Protein AF-A0AA36C4W9-F1 (afdb_monomer)

Sequence (222 aa):
MVSILLRRGADVNKRCHGAFFCAEDQKSSRTDSLEHEYVELSTKTNYTGRMYFGEYPLHFAACMNQPECYRAVKFVGPFVLMIYTIIASDLSRFIVIYIIFLVGFSQSFDLIFTACERAAYTANVTVTQTTADDGDSFQNLIPNPQEALIRTFIMTIGEFMSLYRELAACDSLLMSTIGKVCFILFEMGVSILQFNLLIAMMTRTYEEIFQTSKEWKRQWAQ

Foldseek 3Di:
DVVVCVVVPNDQPDWDDDLVQDQPQFSVVWDDDPVDDDTDTPPDDPSDDDDHQDGTPLSNVVVVVDPVSLLVPPPRNVVVVLVVCLCPPQVVVLVVVVVVLLLVLLVVLLVLLVVLLVQLVVVVVVPPDDDDDDDDRQDSQRPDSVSSSVVSVVVQVPPCPVVLVSLVSRPDPVSSVVVVVSSVVSNVVSVVSVVVSVCSSVVSVVVVVVVVVVVVVVVVVD

Radius of gyration: 31.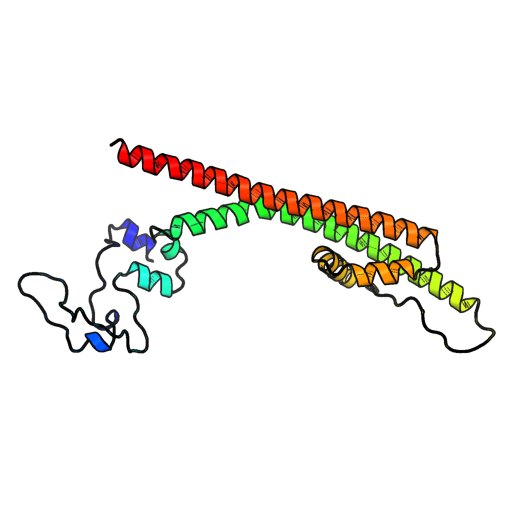28 Å; Cα contacts (8 Å, |Δi|>4): 179; chains: 1; bounding box: 67×47×89 Å

Secondary structure (DSSP, 8-state):
-HHHHHHTT--TTSPPPSGGGS-GGGGGG-B--SS-SSPB--S-----SS----SSHHHHHHHTT-HHHHHHSTTHHHHHHHHHHHIIIIIHHHHHHHHHHHHHHHHHHHHHHHHHHHHHHHHHHHT-SS----S-----S-SSHHHHHHHHHHHHHT--HHHHHHHHS-S-HHHHHHHHHHHHHHHHHHHHHHHHHHHHHHHHHHHHHHHHHHHHHHHH--

pLDDT: mean 75.18, std 12.87, range [38.72, 94.0]

InterPro domains:
  IPR005821 Ion transport domain [PF00520] (71-212)
  IPR024862 Transient receptor potential cation channel subfamily V [PTHR10582] (71-222)
  IPR036770 Ankyrin repeat-containing domain superfamily [G3DSA:1.25.40.20] (1-73)

Organism: NCBI:txid96644

Solvent-accessible surface area (backbone atoms only — not comparable to full-atom values): 12926 Å² total; per-residue (Å²): 113,68,69,59,42,50,75,70,69,53,67,68,85,48,63,57,83,58,75,80,43,39,39,59,74,40,57,84,50,59,41,85,51,96,89,46,93,64,75,43,58,60,89,79,75,84,75,52,68,95,64,66,47,46,62,27,56,53,53,36,43,40,73,68,72,38,77,71,37,46,56,68,37,88,75,53,13,62,55,53,50,52,52,50,53,46,52,62,63,54,47,48,59,52,50,53,55,48,48,52,51,48,55,57,50,14,56,52,50,27,52,51,47,49,51,41,49,52,51,53,51,56,54,52,64,76,57,80,70,82,80,80,92,78,93,74,76,76,70,78,85,40,86,43,69,70,51,17,40,53,51,50,51,44,30,77,75,66,65,40,65,68,60,55,51,55,44,66,55,34,84,51,66,68,60,30,49,53,46,54,50,52,49,52,54,49,54,54,52,51,50,53,51,54,51,53,51,52,49,54,55,54,53,50,53,47,52,54,52,55,54,53,58,50,50,57,58,55,66,72,73,108

Structure (mmCIF, N/CA/C/O backbone):
data_AF-A0AA36C4W9-F1
#
_entry.id   AF-A0AA36C4W9-F1
#
loop_
_atom_site.group_PDB
_atom_site.id
_atom_site.type_symbol
_atom_site.label_atom_id
_atom_site.label_alt_id
_atom_site.label_comp_id
_atom_site.label_asym_id
_atom_site.label_entity_id
_atom_site.label_seq_id
_atom_site.pdbx_PDB_ins_code
_atom_site.Cartn_x
_atom_site.Cartn_y
_atom_site.Cartn_z
_atom_site.occupancy
_atom_site.B_iso_or_equiv
_atom_site.auth_seq_id
_atom_site.auth_comp_id
_atom_site.auth_asym_id
_atom_site.auth_atom_id
_atom_site.pdbx_PDB_model_num
ATOM 1 N N . MET A 1 1 ? -25.633 -15.696 18.325 1.00 56.50 1 MET A N 1
ATOM 2 C CA . MET A 1 1 ? -26.350 -16.326 19.463 1.00 56.50 1 MET A CA 1
ATOM 3 C C . MET A 1 1 ? -26.215 -15.506 20.746 1.00 56.50 1 MET A C 1
ATOM 5 O O . MET A 1 1 ? -27.220 -15.271 21.404 1.00 56.50 1 MET A O 1
ATOM 9 N N . VAL A 1 2 ? -25.021 -14.994 21.067 1.00 60.28 2 VAL A N 1
ATOM 10 C CA . VAL A 1 2 ? -24.782 -14.170 22.270 1.00 60.28 2 VAL A CA 1
ATOM 11 C C . VAL A 1 2 ? -25.573 -12.850 22.279 1.00 60.28 2 VAL A C 1
ATOM 13 O O . VAL A 1 2 ? -26.146 -12.503 23.304 1.00 60.28 2 VAL A O 1
ATOM 16 N N . SER A 1 3 ? -25.732 -12.163 21.142 1.00 56.44 3 SER A N 1
ATOM 17 C CA . SER A 1 3 ? -26.543 -10.933 21.059 1.00 56.44 3 SER A CA 1
ATOM 18 C C . SER A 1 3 ? -28.039 -11.138 21.327 1.00 56.44 3 SER A C 1
ATOM 20 O O . SER A 1 3 ? -28.694 -10.234 21.839 1.00 56.44 3 SER A O 1
ATOM 22 N N . ILE A 1 4 ? -28.584 -12.329 21.054 1.00 66.12 4 ILE A N 1
ATOM 23 C CA . ILE A 1 4 ? -29.974 -12.681 21.393 1.00 66.12 4 ILE A CA 1
ATOM 24 C C . ILE A 1 4 ? -30.127 -12.844 22.909 1.00 66.12 4 ILE A C 1
ATOM 26 O O . ILE A 1 4 ? -31.108 -12.371 23.475 1.00 66.12 4 ILE A O 1
ATOM 30 N N . LEU A 1 5 ? -29.147 -13.469 23.569 1.00 66.00 5 LEU A N 1
ATOM 31 C CA . LEU A 1 5 ? -29.133 -13.645 25.024 1.00 66.00 5 LEU A CA 1
ATOM 32 C C . LEU A 1 5 ? -28.972 -12.302 25.746 1.00 66.00 5 LEU A C 1
ATOM 34 O O . LEU A 1 5 ? -29.733 -12.012 26.664 1.00 66.00 5 LEU A O 1
ATOM 38 N N . LEU A 1 6 ? -28.069 -11.440 25.265 1.00 65.12 6 LEU A N 1
ATOM 39 C CA . LEU A 1 6 ? -27.898 -10.079 25.784 1.00 65.12 6 LEU A CA 1
ATOM 40 C C . LEU A 1 6 ? -29.179 -9.241 25.631 1.00 65.12 6 LEU A C 1
ATOM 42 O O . LEU A 1 6 ? -29.601 -8.580 26.575 1.00 65.12 6 LEU A O 1
ATOM 46 N N . ARG A 1 7 ? -29.862 -9.323 24.479 1.00 67.94 7 ARG A N 1
ATOM 47 C CA . ARG A 1 7 ? -31.156 -8.644 24.254 1.00 67.94 7 ARG A CA 1
ATOM 48 C C . ARG A 1 7 ? -32.294 -9.176 25.126 1.00 67.94 7 ARG A C 1
ATOM 50 O O . ARG A 1 7 ? -33.278 -8.471 25.314 1.00 67.94 7 ARG A O 1
ATOM 57 N N . ARG A 1 8 ? -32.177 -10.401 25.646 1.00 76.94 8 ARG A N 1
ATOM 58 C CA . ARG A 1 8 ? -33.138 -11.002 26.583 1.00 76.94 8 ARG A CA 1
ATOM 59 C C . ARG A 1 8 ? -32.748 -10.830 28.054 1.00 76.94 8 ARG A C 1
ATOM 61 O O . ARG A 1 8 ? -33.342 -11.481 28.905 1.00 76.94 8 ARG A O 1
ATOM 68 N N . GLY A 1 9 ? -31.794 -9.946 28.35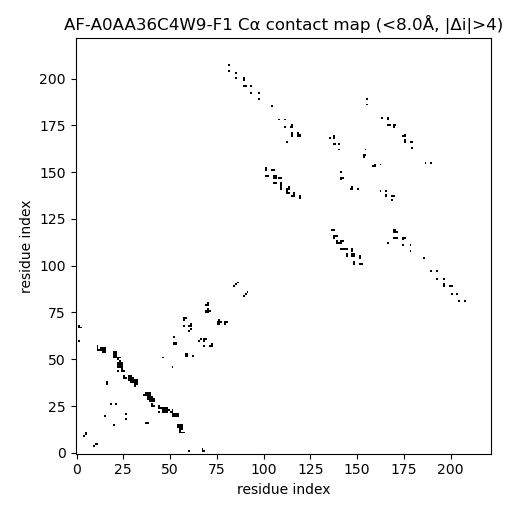2 1.00 72.31 9 GLY A N 1
ATOM 69 C CA . GLY A 1 9 ? -31.431 -9.586 29.723 1.00 72.31 9 GLY A CA 1
ATOM 70 C C . GLY A 1 9 ? -30.480 -10.569 30.405 1.00 72.31 9 GLY A C 1
ATOM 71 O O . GLY A 1 9 ? -30.431 -10.603 31.630 1.00 72.31 9 GLY A O 1
ATOM 72 N N . ALA A 1 10 ? -29.735 -11.380 29.646 1.00 71.69 10 ALA A N 1
ATOM 73 C CA . ALA A 1 10 ? -28.698 -12.224 30.231 1.00 71.69 10 ALA A CA 1
ATOM 74 C C . ALA A 1 10 ? -27.581 -11.361 30.845 1.00 71.69 10 ALA A C 1
ATOM 76 O O . ALA A 1 10 ? -26.989 -10.525 30.158 1.00 71.69 10 ALA A O 1
ATOM 77 N N . ASP A 1 11 ? -27.293 -11.583 32.128 1.00 68.94 11 ASP A N 1
ATOM 78 C CA . ASP A 1 11 ? -26.258 -10.856 32.862 1.00 68.94 11 ASP A CA 1
ATOM 79 C C . ASP A 1 11 ? -24.854 -11.290 32.415 1.00 68.94 11 ASP A C 1
ATOM 81 O O . ASP A 1 11 ? -24.463 -12.453 32.522 1.00 68.94 11 ASP A O 1
ATOM 85 N N . VAL A 1 12 ? -24.096 -10.323 31.903 1.00 68.75 12 VAL A N 1
ATOM 86 C CA . VAL A 1 12 ? -22.752 -10.495 31.335 1.00 68.75 12 VAL A CA 1
ATOM 87 C C . VAL A 1 12 ? -21.689 -10.662 32.419 1.00 68.75 12 VAL A C 1
ATOM 89 O O . VAL A 1 12 ? -20.649 -11.274 32.176 1.00 68.75 12 VAL A O 1
ATOM 92 N N . ASN A 1 13 ? -21.954 -10.122 33.611 1.00 70.38 13 ASN A N 1
ATOM 93 C CA . ASN A 1 13 ? -21.053 -10.189 34.758 1.00 70.38 13 ASN A CA 1
ATOM 94 C C . ASN A 1 13 ? -21.339 -11.412 35.632 1.00 70.38 13 ASN A C 1
ATOM 96 O O . ASN A 1 13 ? -20.651 -11.629 36.630 1.00 70.38 13 ASN A O 1
ATOM 100 N N . LYS A 1 14 ? -22.333 -12.232 35.276 1.00 75.06 14 LYS A N 1
ATOM 101 C CA . LYS A 1 14 ? -22.569 -13.484 35.982 1.00 75.06 14 LYS A CA 1
ATOM 102 C C . LYS A 1 14 ? -21.427 -14.448 35.675 1.00 75.06 14 LYS A C 1
ATOM 104 O O . LYS A 1 14 ? -21.087 -14.670 34.513 1.00 75.06 14 LYS A O 1
ATOM 109 N N . ARG A 1 15 ? -20.810 -14.997 36.721 1.00 73.00 15 ARG A N 1
ATOM 110 C CA . ARG A 1 15 ? -19.709 -15.952 36.573 1.00 73.00 15 ARG A CA 1
ATOM 111 C C . ARG A 1 15 ? -20.190 -17.239 35.912 1.00 73.00 15 ARG A C 1
ATOM 113 O O . ARG A 1 15 ? -21.327 -17.668 36.094 1.00 73.00 15 ARG A O 1
ATOM 120 N N . CYS A 1 16 ? -19.307 -17.867 35.145 1.00 70.12 16 CYS A N 1
ATOM 121 C CA . CYS A 1 16 ? -19.550 -19.210 34.641 1.00 70.12 16 CYS A CA 1
ATOM 122 C C . CYS A 1 16 ? -19.633 -20.197 35.811 1.00 70.12 16 CYS A C 1
ATOM 124 O O . CYS A 1 16 ? -18.729 -20.261 36.643 1.00 70.12 16 CYS A O 1
ATOM 126 N N . HIS A 1 17 ? -20.678 -21.021 35.832 1.00 67.31 17 HIS A N 1
ATOM 127 C CA . HIS A 1 17 ? -20.817 -22.114 36.790 1.00 67.31 17 HIS A CA 1
ATOM 128 C C . HIS A 1 17 ? -20.491 -23.444 36.096 1.00 67.31 17 HIS A C 1
ATOM 130 O O . HIS A 1 17 ? -20.964 -23.713 34.994 1.00 67.31 17 HIS A O 1
ATOM 136 N N . GLY A 1 18 ? -19.667 -24.282 36.730 1.00 71.75 18 GLY A N 1
ATOM 137 C CA . GLY A 1 18 ? -19.354 -25.633 36.244 1.00 71.75 18 GLY A CA 1
ATOM 138 C C . GLY A 1 18 ? -17.867 -25.979 36.283 1.00 71.75 18 GLY A C 1
ATOM 139 O O . GLY A 1 18 ? -17.009 -25.101 36.284 1.00 71.75 18 GLY A O 1
ATOM 140 N N . ALA A 1 19 ? -17.550 -27.275 36.362 1.00 73.25 19 ALA A N 1
ATOM 141 C CA . ALA A 1 19 ? -16.164 -27.760 36.420 1.00 73.25 19 ALA A CA 1
ATOM 142 C C . ALA A 1 19 ? -15.389 -27.500 35.122 1.00 73.25 19 ALA A C 1
ATOM 144 O O . ALA A 1 19 ? -14.167 -27.445 35.143 1.00 73.25 19 ALA A O 1
ATOM 145 N N . PHE A 1 20 ? -16.094 -27.295 34.009 1.00 73.62 20 PHE A N 1
ATOM 146 C CA . PHE A 1 20 ? -15.509 -27.004 32.703 1.00 73.62 20 PHE A CA 1
ATOM 147 C C . PHE A 1 20 ? -14.798 -25.639 32.631 1.00 73.62 20 PHE A C 1
ATOM 149 O O . PHE A 1 20 ? -13.819 -25.505 31.907 1.00 73.62 20 PHE A O 1
ATOM 156 N N . PHE A 1 21 ? -15.264 -24.640 33.389 1.00 71.19 21 PHE A N 1
ATOM 157 C CA . PHE A 1 21 ? -14.731 -23.268 33.355 1.00 71.19 21 PHE A CA 1
ATOM 158 C C . PHE A 1 21 ? -13.674 -22.982 34.435 1.00 71.19 21 PHE A C 1
ATOM 160 O O . PHE A 1 21 ? -13.089 -21.904 34.449 1.00 71.19 21 PHE A O 1
ATOM 167 N N . CYS A 1 22 ? -13.427 -23.929 35.346 1.00 73.50 22 CYS A N 1
ATOM 168 C CA . CYS A 1 22 ? -12.397 -23.814 36.382 1.00 73.50 22 CYS A CA 1
ATOM 169 C C . CYS A 1 22 ? -11.050 -24.342 35.870 1.00 73.50 22 CYS A C 1
ATOM 171 O O . CYS A 1 22 ? -11.019 -25.284 35.074 1.00 73.50 22 CYS A O 1
ATOM 173 N N . ALA A 1 23 ? -9.948 -23.782 36.371 1.00 76.69 23 ALA A N 1
ATOM 174 C CA . ALA A 1 23 ? -8.619 -24.344 36.149 1.00 76.69 23 ALA A CA 1
ATOM 175 C C . ALA A 1 23 ? -8.531 -25.769 36.741 1.00 76.69 23 ALA A C 1
ATOM 177 O O . ALA A 1 23 ? -9.197 -26.068 37.735 1.00 76.69 23 ALA A O 1
ATOM 178 N N . GLU A 1 24 ? -7.768 -26.669 36.106 1.00 80.25 24 GLU A N 1
ATOM 179 C CA . GLU A 1 24 ? -7.707 -28.096 36.490 1.00 80.25 24 GLU A CA 1
ATOM 180 C C . GLU A 1 24 ? -7.233 -28.300 37.932 1.00 80.25 24 GLU A C 1
ATOM 182 O O . GLU A 1 24 ? -7.786 -29.128 38.654 1.00 80.25 24 GLU A O 1
ATOM 187 N N . ASP A 1 25 ? -6.269 -27.497 38.376 1.00 81.19 25 ASP A N 1
ATOM 188 C CA . ASP A 1 25 ? -5.727 -27.506 39.735 1.00 81.19 25 ASP A CA 1
ATOM 189 C C . ASP A 1 25 ? -6.758 -27.125 40.809 1.00 81.19 25 ASP A C 1
ATOM 191 O O . ASP A 1 25 ? -6.642 -27.557 41.954 1.00 81.19 25 ASP A O 1
ATOM 195 N N . GLN A 1 26 ? -7.796 -26.364 40.450 1.00 79.25 26 GLN A N 1
ATOM 196 C CA . GLN A 1 26 ? -8.836 -25.926 41.383 1.00 79.25 26 GLN A CA 1
ATOM 197 C C . GLN A 1 26 ? -10.069 -26.841 41.405 1.00 79.25 26 GLN A C 1
ATOM 199 O O . GLN A 1 26 ? -10.894 -26.720 42.315 1.00 79.25 26 GLN A O 1
ATOM 204 N N . LYS A 1 27 ? -10.223 -27.776 40.453 1.00 82.62 27 LYS A N 1
ATOM 205 C CA . LYS A 1 27 ? -11.437 -28.615 40.349 1.00 82.62 27 LYS A CA 1
ATOM 206 C C . LYS A 1 27 ? -11.660 -29.515 41.560 1.00 82.62 27 LYS A C 1
ATOM 208 O O . LYS A 1 27 ? -12.806 -29.721 41.947 1.00 82.62 27 LYS A O 1
ATOM 213 N N . SER A 1 28 ? -10.587 -30.030 42.155 1.00 79.88 28 SER A N 1
ATOM 214 C CA . SER A 1 28 ? -10.641 -30.869 43.359 1.00 79.88 28 SER A CA 1
ATOM 215 C C . SER A 1 28 ? -10.947 -30.074 44.632 1.00 79.88 28 SER A C 1
ATOM 217 O O . SER A 1 28 ? -11.466 -30.639 45.586 1.00 79.88 28 SER A O 1
ATOM 219 N N . SER A 1 29 ? -10.660 -28.768 44.639 1.00 82.06 29 SER A N 1
ATOM 220 C CA . SER A 1 29 ? -10.860 -27.866 45.784 1.00 82.06 29 SER A CA 1
ATOM 221 C C . SER A 1 29 ? -12.257 -27.242 45.863 1.00 82.06 29 SER A C 1
ATOM 223 O O . SER A 1 29 ? -12.472 -26.333 46.655 1.00 82.06 29 SER A O 1
ATOM 225 N N . ARG A 1 30 ? -13.190 -27.684 45.013 1.00 81.12 30 ARG A N 1
ATOM 226 C CA . ARG A 1 30 ? -14.538 -27.114 44.919 1.00 81.12 30 ARG A CA 1
ATOM 227 C C . ARG A 1 30 ? -15.363 -27.465 46.150 1.00 81.12 30 ARG A C 1
ATOM 229 O O . ARG A 1 30 ? -15.655 -28.642 46.365 1.00 81.12 30 ARG A O 1
ATOM 236 N N . THR A 1 31 ? -15.813 -26.448 46.873 1.00 81.06 31 THR A N 1
ATOM 237 C CA . THR A 1 31 ? -16.774 -26.592 47.971 1.00 81.06 31 THR A CA 1
ATOM 238 C C . THR A 1 31 ? -18.032 -25.778 47.699 1.00 81.06 31 THR A C 1
ATOM 240 O O . THR A 1 31 ? -18.000 -24.741 47.031 1.00 81.06 31 THR A O 1
ATOM 243 N N . ASP A 1 32 ? -19.162 -26.317 48.148 1.00 80.06 32 ASP A N 1
ATOM 244 C CA . ASP A 1 32 ? -20.453 -25.638 48.094 1.00 80.06 32 ASP A CA 1
ATOM 245 C C . ASP A 1 32 ? -20.701 -24.945 49.435 1.00 80.06 32 ASP A C 1
ATOM 247 O O . ASP A 1 32 ? -20.311 -25.470 50.482 1.00 80.06 32 ASP A O 1
ATOM 251 N N . SER A 1 33 ? -21.332 -23.776 49.401 1.00 79.06 33 SER A N 1
ATOM 252 C CA . SER A 1 33 ? -21.623 -22.982 50.592 1.00 79.06 33 SER A CA 1
ATOM 253 C C . SER A 1 33 ? -23.125 -22.784 50.719 1.00 79.06 33 SER A C 1
ATOM 255 O O . SER A 1 33 ? -23.825 -22.535 49.745 1.00 79.06 33 SER A O 1
ATOM 257 N N . LEU A 1 34 ? -23.636 -22.874 51.945 1.00 79.75 34 LEU A N 1
ATOM 258 C CA . LEU A 1 34 ? -25.045 -22.594 52.235 1.00 79.75 34 LEU A CA 1
ATOM 259 C C . LEU A 1 34 ? -25.344 -21.085 52.251 1.00 79.75 34 LEU A C 1
ATOM 261 O O . LEU A 1 34 ? -26.509 -20.696 52.199 1.00 79.75 34 LEU A O 1
ATOM 265 N N . GLU A 1 35 ? -24.312 -20.239 52.334 1.00 80.94 35 GLU A N 1
ATOM 266 C CA . GLU A 1 35 ? -24.450 -18.782 52.449 1.00 80.94 35 GLU A CA 1
ATOM 267 C C . GLU A 1 35 ? -24.486 -18.075 51.087 1.00 80.94 35 GLU A C 1
ATOM 269 O O . GLU A 1 35 ? -24.969 -16.945 50.990 1.00 80.94 35 GLU A O 1
ATOM 274 N N . HIS A 1 36 ? -23.998 -18.720 50.022 1.00 78.88 36 HIS A N 1
ATOM 275 C CA . HIS A 1 36 ? -23.929 -18.116 48.695 1.00 78.88 36 HIS A CA 1
ATOM 276 C C . HIS A 1 36 ? -23.981 -19.140 47.553 1.00 78.88 36 HIS A C 1
ATOM 278 O O . HIS A 1 36 ? -23.561 -20.279 47.686 1.00 78.88 36 HIS A O 1
ATOM 284 N N . GLU A 1 37 ? -24.424 -18.697 46.373 1.00 71.25 37 GLU A N 1
ATOM 285 C CA . GLU A 1 37 ? -24.646 -19.566 45.202 1.00 71.25 37 GLU A CA 1
ATOM 286 C C . GLU A 1 37 ? -23.372 -19.837 44.368 1.00 71.25 37 GLU A C 1
ATOM 288 O O . GLU A 1 37 ? -23.345 -20.727 43.516 1.00 71.25 37 GLU A O 1
ATOM 293 N N . TYR A 1 38 ? -22.302 -19.052 44.543 1.00 72.00 38 TYR A N 1
ATOM 294 C CA . TYR A 1 38 ? -21.054 -19.289 43.811 1.00 72.00 38 TYR A CA 1
ATOM 295 C C . TYR A 1 38 ? -20.227 -20.407 44.457 1.00 72.00 38 TYR A C 1
ATOM 297 O O . TYR A 1 38 ? -20.267 -20.612 45.661 1.00 72.00 38 TYR A O 1
ATOM 305 N N . VAL A 1 39 ? -19.454 -21.129 43.646 1.00 74.50 39 VAL A N 1
ATOM 306 C CA . VAL A 1 39 ? -18.607 -22.228 44.133 1.00 74.50 39 VAL A CA 1
ATOM 307 C C . VAL A 1 39 ? -17.360 -21.649 44.794 1.00 74.50 39 VAL A C 1
ATOM 309 O O . VAL A 1 39 ? -16.683 -20.810 44.192 1.00 74.50 39 VAL A O 1
ATOM 312 N N . GLU A 1 40 ? -17.043 -22.107 46.002 1.00 78.50 40 GLU A N 1
ATOM 313 C CA . GLU A 1 40 ? -15.792 -21.763 46.672 1.00 78.50 40 GLU A CA 1
ATOM 314 C C . GLU A 1 40 ? -14.632 -22.537 46.037 1.00 78.50 40 GLU A C 1
ATOM 316 O O . GLU A 1 40 ? -14.721 -23.735 45.750 1.00 78.50 40 GLU A O 1
ATOM 321 N N . LEU A 1 41 ? -13.537 -21.828 45.779 1.00 78.81 41 LEU A N 1
ATOM 322 C CA . LEU A 1 41 ? -12.336 -22.354 45.141 1.00 78.81 41 LEU A CA 1
ATOM 323 C C . LEU A 1 41 ? -11.116 -21.896 45.941 1.00 78.81 41 LEU A C 1
ATOM 325 O O . LEU A 1 41 ? -11.114 -20.804 46.516 1.00 78.81 41 LEU A O 1
ATOM 329 N N . SER A 1 42 ? -10.044 -22.691 45.923 1.00 78.75 42 SER A N 1
ATOM 330 C CA . SER A 1 42 ? -8.750 -22.266 46.469 1.00 78.75 42 SER A CA 1
ATOM 331 C C . SER A 1 42 ? -8.281 -20.965 45.808 1.00 78.75 42 SER A C 1
ATOM 333 O O . SER A 1 42 ? -8.136 -20.900 44.587 1.00 78.75 42 SER A O 1
ATOM 335 N N . THR A 1 43 ? -7.971 -19.941 46.607 1.00 76.19 43 THR A N 1
ATOM 336 C CA . THR A 1 43 ? -7.426 -18.655 46.126 1.00 76.19 43 THR A CA 1
ATOM 337 C C . THR A 1 43 ? -6.020 -18.780 45.542 1.00 76.19 43 THR A C 1
ATOM 339 O O . THR A 1 43 ? -5.598 -17.934 44.756 1.00 76.19 43 THR A O 1
ATOM 342 N N . LYS A 1 44 ? -5.285 -19.839 45.899 1.00 78.06 44 LYS A N 1
ATOM 343 C CA . LYS A 1 44 ? -3.983 -20.156 45.312 1.00 78.06 44 LYS A CA 1
ATOM 344 C C . LYS A 1 44 ? -4.191 -21.103 44.136 1.00 78.06 44 LYS A C 1
ATOM 346 O O . LYS A 1 44 ? -4.571 -22.254 44.346 1.00 78.06 44 LYS A O 1
ATOM 351 N N . THR A 1 45 ? -3.917 -20.612 42.932 1.00 76.06 45 THR A N 1
ATOM 352 C CA . THR A 1 45 ? -3.885 -21.404 41.697 1.00 76.06 45 THR A CA 1
ATOM 353 C C . THR A 1 45 ? -2.526 -21.265 41.020 1.00 76.06 45 THR A C 1
ATOM 355 O O . THR A 1 45 ? -1.904 -20.201 41.060 1.00 76.06 45 THR A O 1
ATOM 358 N N . ASN A 1 46 ? -2.049 -22.355 40.425 1.00 81.94 46 ASN A N 1
ATOM 359 C CA . ASN A 1 46 ? -0.848 -22.373 39.590 1.00 81.94 46 ASN A CA 1
ATOM 360 C C . ASN A 1 46 ? -1.189 -22.398 38.087 1.00 81.94 46 ASN A C 1
ATOM 362 O O . ASN A 1 46 ? -0.280 -22.521 37.268 1.00 81.94 46 ASN A O 1
ATOM 366 N N . TYR A 1 47 ? -2.480 -22.302 37.738 1.00 70.62 47 TYR A N 1
ATOM 367 C CA . TYR A 1 47 ? -3.015 -22.373 36.375 1.00 70.62 47 TYR A CA 1
ATOM 368 C C . TYR A 1 47 ? -2.544 -23.600 35.573 1.00 70.62 47 TYR A C 1
ATOM 370 O O . TYR A 1 47 ? -2.518 -23.574 34.341 1.00 70.62 47 TYR A O 1
ATOM 378 N N . THR A 1 48 ? -2.155 -24.690 36.242 1.00 62.81 48 THR A N 1
ATOM 379 C CA . THR A 1 48 ? -1.695 -25.900 35.552 1.00 62.81 48 THR A CA 1
ATOM 380 C C . THR A 1 48 ? -2.880 -26.642 34.938 1.00 62.81 48 THR A C 1
ATOM 382 O O . THR A 1 48 ? -3.885 -26.892 35.596 1.00 62.81 48 THR A O 1
ATOM 385 N N . GLY A 1 49 ? -2.790 -26.976 33.647 1.00 66.69 49 GLY A N 1
ATOM 386 C CA . GLY A 1 49 ? -3.873 -27.630 32.911 1.00 66.69 49 GLY A CA 1
ATOM 387 C C . GLY A 1 49 ? -3.860 -27.303 31.420 1.00 66.69 49 GLY A C 1
ATOM 388 O O . GLY A 1 49 ? -3.056 -26.501 30.952 1.00 66.69 49 GLY A O 1
ATOM 389 N N . ARG A 1 50 ? -4.743 -27.955 30.650 1.00 61.00 50 ARG A N 1
ATOM 390 C CA . ARG A 1 50 ? -4.783 -27.800 29.183 1.00 61.00 50 ARG A CA 1
ATOM 391 C C . ARG A 1 50 ? -5.572 -26.577 28.706 1.00 61.00 50 ARG A C 1
ATOM 393 O O . ARG A 1 50 ? -5.344 -26.160 27.578 1.00 61.00 50 ARG A O 1
ATOM 400 N N . MET A 1 51 ? -6.475 -26.009 29.516 1.00 58.91 51 MET A N 1
ATOM 401 C CA . MET A 1 51 ? -7.224 -24.794 29.158 1.00 58.91 51 MET A CA 1
ATOM 402 C C . MET A 1 51 ? -8.011 -24.222 30.345 1.00 58.91 51 MET A C 1
ATOM 404 O O . MET A 1 51 ? -8.723 -24.955 31.027 1.00 58.91 51 MET A O 1
ATOM 408 N N . TYR A 1 52 ? -7.927 -22.905 30.541 1.00 66.94 52 TYR A N 1
ATOM 409 C CA . TYR A 1 52 ? -8.823 -22.116 31.388 1.00 66.94 52 TYR A CA 1
ATOM 410 C C . TYR A 1 52 ? -9.562 -21.125 30.486 1.00 66.94 52 TYR A C 1
ATOM 412 O O . TYR A 1 52 ? -8.945 -20.302 29.814 1.00 66.94 52 TYR A O 1
ATOM 420 N N . PHE A 1 53 ? -10.886 -21.240 30.439 1.00 62.41 53 PHE A N 1
ATOM 421 C CA . PHE A 1 53 ? -11.740 -20.526 29.486 1.00 62.41 53 PHE A CA 1
ATOM 422 C C . PHE A 1 53 ? -12.299 -19.194 30.016 1.00 62.41 53 PHE A C 1
ATOM 424 O O . PHE A 1 53 ? -13.175 -18.590 29.393 1.00 62.41 53 PHE A O 1
ATOM 431 N N . GLY A 1 54 ? -11.768 -18.720 31.146 1.00 66.12 54 GLY A N 1
ATOM 432 C CA . GLY A 1 54 ? -12.200 -17.494 31.804 1.00 66.12 54 GLY A CA 1
ATOM 433 C C . GLY A 1 54 ? -13.393 -17.702 32.736 1.00 66.12 54 GLY A C 1
ATOM 434 O O . GLY A 1 54 ? -14.230 -18.583 32.548 1.00 66.12 54 GLY A O 1
ATOM 435 N N . GLU A 1 55 ? -13.484 -16.848 33.752 1.00 69.19 55 GLU A N 1
ATOM 436 C CA . GLU A 1 55 ? -14.528 -16.912 34.780 1.00 69.19 55 GLU A CA 1
ATOM 437 C C . GLU A 1 55 ? -15.866 -16.270 34.372 1.00 69.19 55 GLU A C 1
ATOM 439 O O . GLU A 1 55 ? -16.842 -16.383 35.112 1.00 69.19 55 GLU A O 1
ATOM 444 N N . TYR A 1 56 ? -15.960 -15.683 33.170 1.00 73.44 56 TYR A N 1
ATOM 445 C CA . TYR A 1 56 ? -17.209 -15.118 32.639 1.00 73.44 56 TYR A CA 1
ATOM 446 C C . TYR A 1 56 ? -17.593 -15.705 31.272 1.00 73.44 56 TYR A C 1
ATOM 448 O O . TYR A 1 56 ? -16.715 -15.878 30.417 1.00 73.44 56 TYR A O 1
ATOM 456 N N . PRO A 1 57 ? -18.901 -15.890 30.995 1.00 69.12 57 PRO A N 1
ATOM 457 C CA . PRO A 1 57 ? -19.396 -16.445 29.732 1.00 69.12 57 PRO A CA 1
ATOM 458 C C . PRO A 1 57 ? -18.952 -15.641 28.510 1.00 69.12 57 PRO A C 1
ATOM 460 O O . PRO A 1 57 ? -18.753 -16.194 27.429 1.00 69.12 57 PRO A O 1
ATOM 463 N N . LEU A 1 58 ? -18.771 -14.329 28.686 1.00 68.25 58 LEU A N 1
ATOM 464 C CA . LEU A 1 58 ? -18.323 -13.435 27.629 1.00 68.25 58 LEU A CA 1
ATOM 465 C C . LEU A 1 58 ? -16.871 -13.698 27.202 1.00 68.25 58 LEU A C 1
ATOM 467 O O . LEU A 1 58 ? -16.584 -13.680 26.007 1.00 68.25 58 LEU A O 1
ATOM 471 N N . HIS A 1 59 ? -15.973 -13.971 28.155 1.00 70.81 59 HIS A N 1
ATOM 472 C CA . HIS A 1 59 ? -14.572 -14.286 27.859 1.00 70.81 59 HIS A CA 1
ATOM 473 C C . HIS A 1 59 ? -14.473 -15.603 27.086 1.00 70.81 59 HIS A C 1
ATOM 475 O O . HIS A 1 59 ? -13.821 -15.658 26.046 1.00 70.81 59 HIS A O 1
ATOM 481 N N . PHE A 1 60 ? -15.222 -16.622 27.517 1.00 70.94 60 PHE A N 1
ATOM 482 C CA . PHE A 1 60 ? -15.309 -17.891 26.799 1.00 70.94 60 PHE A CA 1
ATOM 483 C C . PHE A 1 60 ? -15.855 -17.726 25.374 1.00 70.94 60 PHE A C 1
ATOM 485 O O . PHE A 1 60 ? -15.296 -18.263 24.418 1.00 70.94 60 PHE A O 1
ATOM 492 N N . ALA A 1 61 ? -16.926 -16.946 25.204 1.00 70.19 61 ALA A N 1
ATOM 493 C CA . ALA A 1 61 ? -17.509 -16.700 23.890 1.00 70.19 61 ALA A CA 1
ATOM 494 C C . ALA A 1 61 ? -16.565 -15.915 22.956 1.00 70.19 61 ALA A C 1
ATOM 496 O O . ALA A 1 61 ? -16.581 -16.139 21.744 1.00 70.19 61 ALA A O 1
ATOM 497 N N . ALA A 1 62 ? -15.706 -15.049 23.507 1.00 66.81 62 ALA A N 1
ATOM 498 C CA . ALA A 1 62 ? -14.654 -14.365 22.756 1.00 66.81 62 ALA A CA 1
ATOM 499 C C . ALA A 1 62 ? -13.535 -15.323 22.294 1.00 66.81 62 ALA A C 1
ATOM 501 O O . ALA A 1 62 ? -13.002 -15.146 21.199 1.00 66.81 62 ALA A O 1
ATOM 502 N N . CYS A 1 63 ? -13.217 -16.373 23.062 1.00 66.69 63 CYS A N 1
ATOM 503 C CA . CYS A 1 63 ? -12.267 -17.416 22.646 1.00 66.69 63 CYS A CA 1
ATOM 504 C C . CYS A 1 63 ? -12.787 -18.276 21.480 1.00 66.69 63 CYS A C 1
ATOM 506 O O . CYS A 1 63 ? -11.995 -18.806 20.707 1.00 66.69 63 CYS A O 1
ATO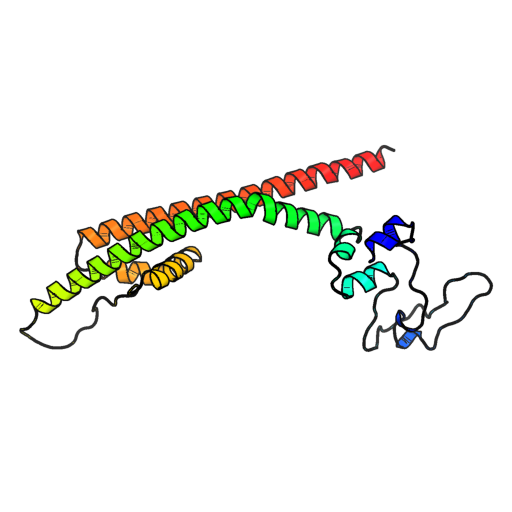M 508 N N . MET A 1 64 ? -14.109 -18.380 21.311 1.00 69.75 64 MET A N 1
ATOM 509 C CA . MET A 1 64 ? -14.759 -19.164 20.249 1.00 69.75 64 MET A CA 1
ATOM 510 C C . MET A 1 64 ? -14.908 -18.400 18.915 1.00 69.75 64 MET A C 1
ATOM 512 O O . MET A 1 64 ? -15.706 -18.793 18.065 1.00 69.75 64 MET A O 1
ATOM 516 N N . ASN A 1 65 ? -14.156 -17.307 18.726 1.00 63.03 65 ASN A N 1
ATOM 517 C CA . ASN A 1 65 ? -14.134 -16.479 17.511 1.00 63.03 65 ASN A CA 1
ATOM 518 C C . ASN A 1 65 ? -15.527 -15.968 17.074 1.00 63.03 65 ASN A C 1
ATOM 520 O O . ASN A 1 65 ? -15.857 -15.924 15.889 1.00 63.03 65 ASN A O 1
ATOM 524 N N . GLN A 1 66 ? -16.382 -15.600 18.038 1.00 65.75 66 GLN A N 1
ATOM 525 C CA . GLN A 1 66 ? -17.661 -14.932 17.767 1.00 65.75 66 GLN A CA 1
ATOM 526 C C . GLN A 1 66 ? -17.421 -13.410 17.675 1.00 65.75 66 GLN A C 1
ATOM 528 O O . GLN A 1 66 ? -17.213 -12.772 18.711 1.00 65.75 66 GLN A O 1
ATOM 533 N N . PRO A 1 67 ? -17.497 -12.781 16.485 1.00 61.88 67 PRO A N 1
ATOM 534 C CA . PRO A 1 67 ? -17.154 -11.365 16.305 1.00 61.88 67 PRO A CA 1
ATOM 535 C C . PRO A 1 67 ? -18.034 -10.404 17.124 1.00 61.88 67 PRO A C 1
ATOM 537 O O . PRO A 1 67 ? -17.611 -9.315 17.511 1.00 61.88 67 PRO A O 1
ATOM 540 N N . GLU A 1 68 ? -19.256 -10.830 17.441 1.00 61.91 68 GLU A N 1
ATOM 541 C CA . GLU A 1 68 ? -20.218 -10.092 18.266 1.00 61.91 68 GLU A CA 1
ATOM 542 C C . GLU A 1 68 ? -19.769 -9.970 19.734 1.00 61.91 68 GLU A C 1
ATOM 544 O O . GLU A 1 68 ? -20.143 -9.021 20.420 1.00 61.91 68 GLU A O 1
ATOM 549 N N . CYS A 1 69 ? -18.952 -10.907 20.225 1.00 60.41 69 CYS A N 1
ATOM 550 C CA . CYS A 1 69 ? -18.506 -10.943 21.617 1.00 60.41 69 CYS A CA 1
ATOM 551 C C . CYS A 1 69 ? -17.362 -9.965 21.888 1.00 60.41 69 CYS A C 1
ATOM 553 O O . CYS A 1 69 ? -17.342 -9.365 22.960 1.00 60.41 69 CYS A O 1
ATOM 555 N N . TYR A 1 70 ? -16.479 -9.712 20.912 1.00 59.66 70 TYR A N 1
ATOM 556 C CA . TYR A 1 70 ? -15.441 -8.679 21.042 1.00 59.66 70 TYR A CA 1
ATOM 557 C C . TYR A 1 70 ? -16.047 -7.294 21.273 1.00 59.66 70 TYR A C 1
ATOM 559 O O . TYR A 1 70 ? -15.526 -6.522 22.070 1.00 59.66 70 TYR A O 1
ATOM 567 N N . ARG A 1 71 ? -17.195 -7.009 20.642 1.00 59.53 71 ARG A N 1
ATOM 568 C CA . ARG A 1 71 ? -17.940 -5.751 20.818 1.00 59.53 71 ARG A CA 1
ATOM 569 C C . ARG A 1 71 ? -18.537 -5.592 22.218 1.00 59.53 71 ARG A C 1
ATOM 571 O O . ARG A 1 71 ? -18.708 -4.467 22.669 1.00 59.53 71 ARG A O 1
ATOM 578 N N . ALA A 1 72 ? -18.851 -6.695 22.896 1.00 58.31 72 ALA A N 1
ATOM 579 C CA . ALA A 1 72 ? -19.444 -6.691 24.232 1.00 58.31 72 ALA A CA 1
ATOM 580 C C . ALA A 1 72 ? -18.400 -6.612 25.365 1.00 58.31 72 ALA A C 1
ATOM 582 O O . ALA A 1 72 ? -18.758 -6.305 26.502 1.00 58.31 72 ALA A O 1
ATOM 583 N N . VAL A 1 73 ? -17.111 -6.843 25.081 1.00 62.09 73 VAL A N 1
ATOM 584 C CA . VAL A 1 73 ? -16.031 -6.652 26.061 1.00 62.09 73 VAL A CA 1
ATOM 585 C C . VAL A 1 73 ? -15.795 -5.155 26.248 1.00 62.09 73 VAL A C 1
ATOM 587 O O . VAL A 1 73 ? -15.345 -4.470 25.333 1.00 62.09 73 VAL A O 1
ATOM 590 N N . LYS A 1 74 ? -16.070 -4.656 27.458 1.00 53.62 74 LYS A N 1
ATOM 591 C CA . LYS A 1 74 ? -16.124 -3.223 27.809 1.00 53.62 74 LYS A CA 1
ATOM 592 C C . LYS A 1 74 ? -14.866 -2.418 27.438 1.00 53.62 74 LYS A C 1
ATOM 594 O O . LYS A 1 74 ? -14.964 -1.219 27.218 1.00 53.62 74 LYS A O 1
ATOM 599 N N . PHE A 1 75 ? -13.707 -3.075 27.357 1.00 57.12 75 PHE A N 1
ATOM 600 C CA . PHE A 1 75 ? -12.421 -2.455 27.020 1.00 57.12 75 PHE A CA 1
ATOM 601 C C . PHE A 1 75 ? -12.008 -2.641 25.546 1.00 57.12 75 PHE A C 1
ATOM 603 O O . PHE A 1 75 ? -11.471 -1.726 24.933 1.00 57.12 75 PHE A O 1
ATOM 610 N N . VAL A 1 76 ? -12.285 -3.807 24.952 1.00 64.88 76 VAL A N 1
ATOM 611 C CA . VAL A 1 76 ? -11.822 -4.167 23.595 1.00 64.88 76 VAL A CA 1
ATOM 612 C C . VAL A 1 76 ? -12.835 -3.765 22.517 1.00 64.88 76 VAL A C 1
ATOM 614 O O . VAL A 1 76 ? -12.448 -3.423 21.403 1.00 64.88 76 VAL A O 1
ATOM 617 N N . GLY A 1 77 ? -14.129 -3.750 22.844 1.00 66.25 77 GLY A N 1
ATOM 618 C CA . GLY A 1 77 ? -15.209 -3.457 21.903 1.00 66.25 77 GLY A CA 1
ATOM 619 C C . GLY A 1 77 ? -15.107 -2.077 21.252 1.00 66.25 77 GLY A C 1
ATOM 620 O O . GLY A 1 77 ? -15.085 -2.012 20.021 1.00 66.25 77 GLY A O 1
ATOM 621 N N . PRO A 1 78 ? -14.983 -0.985 22.030 1.00 67.00 78 PRO A N 1
ATOM 622 C CA . PRO A 1 78 ? -14.812 0.358 21.480 1.00 67.00 78 PRO A CA 1
ATOM 623 C C . PRO A 1 78 ? -13.543 0.486 20.630 1.00 67.00 78 PRO A C 1
ATOM 625 O O . PRO A 1 78 ? -13.599 1.033 19.538 1.00 67.00 78 PRO A O 1
ATOM 628 N N . PHE A 1 79 ? -12.426 -0.097 21.073 1.00 64.81 79 PHE A N 1
ATOM 629 C CA . PHE A 1 79 ? -11.152 -0.074 20.349 1.00 64.81 79 PHE A CA 1
ATOM 630 C C . PHE A 1 79 ? -11.228 -0.788 18.987 1.00 64.81 79 PHE A C 1
ATOM 632 O O . PHE A 1 79 ? -10.794 -0.247 17.970 1.00 64.81 79 PHE A O 1
ATOM 639 N N . VAL A 1 80 ? -11.835 -1.979 18.939 1.00 70.12 80 VAL A N 1
ATOM 640 C CA . VAL A 1 80 ? -12.018 -2.741 17.692 1.00 70.12 80 VAL A CA 1
ATOM 641 C C . VAL A 1 80 ? -12.987 -2.033 16.743 1.00 70.12 80 VAL A C 1
ATOM 643 O O . VAL A 1 80 ? -12.752 -2.009 15.536 1.00 70.12 80 VAL A O 1
ATOM 646 N N . LEU A 1 81 ? -14.061 -1.435 17.265 1.00 68.50 81 LEU A N 1
ATOM 647 C CA . LEU A 1 81 ? -14.997 -0.645 16.460 1.00 68.50 81 LEU A CA 1
ATOM 648 C C . LEU A 1 81 ? -14.336 0.623 15.899 1.00 68.50 81 LEU A C 1
ATOM 650 O O . LEU A 1 81 ? -14.537 0.933 14.726 1.00 68.50 81 LEU A O 1
ATOM 654 N N . MET A 1 82 ? -13.493 1.296 16.684 1.00 72.69 82 MET A N 1
ATOM 655 C CA . MET A 1 82 ? -12.707 2.455 16.251 1.00 72.69 82 MET A CA 1
ATOM 656 C C . MET A 1 82 ? -11.821 2.082 15.052 1.00 72.69 82 MET A C 1
ATOM 658 O O . MET A 1 82 ? -11.974 2.639 13.966 1.00 72.69 82 MET A O 1
ATOM 662 N N . ILE A 1 83 ? -11.000 1.032 15.187 1.00 74.50 83 ILE A N 1
ATOM 663 C CA . ILE A 1 83 ? -10.133 0.529 14.105 1.00 74.50 83 ILE A CA 1
ATOM 664 C C . ILE A 1 83 ? -10.944 0.111 12.874 1.00 74.50 83 ILE A C 1
ATOM 666 O O . ILE A 1 83 ? -10.596 0.474 11.751 1.00 74.50 83 ILE A O 1
ATOM 670 N N . TYR A 1 84 ? -12.039 -0.631 13.063 1.00 77.69 84 TYR A N 1
ATOM 671 C CA . TYR A 1 84 ? -12.866 -1.091 11.948 1.00 77.69 84 TYR A CA 1
ATOM 672 C C . TYR A 1 84 ? -13.444 0.080 11.147 1.00 77.69 84 TYR A C 1
ATOM 674 O O . TYR A 1 84 ? -13.451 0.047 9.918 1.00 77.69 84 TYR A O 1
ATOM 682 N N . THR A 1 85 ? -13.910 1.133 11.819 1.00 72.31 85 THR A N 1
ATOM 683 C CA . THR A 1 85 ? -14.516 2.282 11.134 1.00 72.31 85 THR A CA 1
ATOM 684 C C . THR A 1 85 ? -13.486 3.154 10.413 1.00 72.31 85 THR A C 1
ATOM 686 O O . THR A 1 85 ? -13.814 3.725 9.373 1.00 72.31 85 THR A O 1
ATOM 689 N N . ILE A 1 86 ? -12.247 3.206 10.905 1.00 74.31 86 ILE A N 1
ATOM 690 C CA . ILE A 1 86 ? -11.104 3.853 10.245 1.00 74.31 86 ILE A CA 1
ATOM 691 C C . ILE A 1 86 ? -10.700 3.083 8.979 1.00 74.31 86 ILE A C 1
ATOM 693 O O . ILE A 1 86 ? -10.550 3.673 7.907 1.00 74.31 86 ILE A O 1
ATOM 697 N N . ILE A 1 87 ? -10.579 1.754 9.080 1.00 75.50 87 ILE A N 1
ATOM 698 C CA . ILE A 1 87 ? -10.237 0.877 7.950 1.00 75.50 87 ILE A CA 1
ATOM 699 C C . ILE A 1 87 ? -11.343 0.900 6.882 1.00 75.50 87 ILE A C 1
ATOM 701 O O . ILE A 1 87 ? -11.059 0.972 5.689 1.00 75.50 87 ILE A O 1
ATOM 705 N N . ALA A 1 88 ? -12.615 0.850 7.281 1.00 73.69 88 ALA A N 1
ATOM 706 C CA . ALA A 1 88 ? -13.720 0.748 6.330 1.00 73.69 88 ALA A CA 1
ATOM 707 C C . ALA A 1 88 ? -14.019 2.067 5.595 1.00 73.69 88 ALA A C 1
ATOM 709 O O . ALA A 1 88 ? -14.293 2.050 4.396 1.00 73.69 88 ALA A O 1
ATOM 710 N N . SER A 1 89 ? -13.986 3.204 6.293 1.00 75.00 89 SER A N 1
ATOM 711 C CA . SER A 1 89 ? -14.426 4.496 5.741 1.00 75.00 89 SER A CA 1
ATOM 712 C C . SER A 1 89 ? -13.303 5.265 5.052 1.00 75.00 89 SER A C 1
ATOM 714 O O . SER A 1 89 ? -13.506 5.808 3.967 1.00 75.00 89 SER A O 1
ATOM 716 N N . ASP A 1 90 ? -12.124 5.317 5.673 1.00 75.06 90 ASP A N 1
ATOM 717 C CA . ASP A 1 90 ? -11.090 6.264 5.255 1.00 75.06 90 ASP A CA 1
ATOM 718 C C . ASP A 1 90 ? -10.081 5.557 4.356 1.00 75.06 90 ASP A C 1
ATOM 720 O O . ASP A 1 90 ? -9.867 5.972 3.218 1.00 75.06 90 ASP A O 1
ATOM 724 N N . LEU A 1 91 ? -9.560 4.409 4.796 1.00 82.06 91 LEU A N 1
ATOM 725 C CA . LEU A 1 91 ? -8.595 3.623 4.027 1.00 82.06 91 LEU A CA 1
ATOM 726 C C . LEU A 1 91 ? -9.167 3.118 2.687 1.00 82.06 91 LEU A C 1
ATOM 728 O O . LEU A 1 91 ? -8.443 3.108 1.695 1.00 82.06 91 LEU A O 1
ATOM 732 N N . SER A 1 92 ? -10.454 2.763 2.605 1.00 83.06 92 SER A N 1
ATOM 733 C CA . SER A 1 92 ? -11.058 2.250 1.361 1.00 83.06 92 SER A CA 1
ATOM 734 C C . SER A 1 92 ? -11.019 3.263 0.208 1.00 83.06 92 SER A C 1
ATOM 736 O O . SER A 1 92 ? -10.661 2.906 -0.916 1.00 83.06 92 SER A O 1
ATOM 738 N N . ARG A 1 93 ? -11.304 4.544 0.476 1.00 84.12 93 ARG A N 1
ATOM 739 C CA . ARG A 1 93 ? -11.246 5.613 -0.535 1.00 84.12 93 ARG A CA 1
ATOM 740 C C . ARG A 1 93 ? -9.817 5.852 -1.024 1.00 84.12 93 ARG A C 1
ATOM 742 O O . ARG A 1 93 ? -9.604 6.037 -2.222 1.00 84.12 93 ARG A O 1
ATOM 749 N N . PHE A 1 94 ? -8.842 5.823 -0.118 1.00 84.19 94 PHE A N 1
ATOM 750 C CA . PHE A 1 94 ? -7.430 5.984 -0.470 1.00 84.19 94 PHE A CA 1
ATOM 751 C C . PHE A 1 94 ? -6.876 4.775 -1.226 1.00 84.19 94 PHE A C 1
ATOM 753 O O . PHE A 1 94 ? -6.119 4.968 -2.173 1.00 84.19 94 PHE A O 1
ATOM 760 N N . ILE A 1 95 ? -7.304 3.554 -0.884 1.00 86.31 95 ILE A N 1
ATOM 761 C CA . ILE A 1 95 ? -6.950 2.336 -1.628 1.00 86.31 95 ILE A CA 1
ATOM 762 C C . ILE A 1 95 ? -7.419 2.438 -3.082 1.00 86.31 95 ILE A C 1
ATOM 764 O O . ILE A 1 95 ? -6.657 2.108 -3.984 1.00 86.31 95 ILE A O 1
ATOM 768 N N . VAL A 1 96 ? -8.633 2.937 -3.339 1.00 90.12 96 VAL A N 1
ATOM 769 C CA . VAL A 1 96 ? -9.131 3.097 -4.717 1.00 90.12 96 VAL A CA 1
ATOM 770 C C . VAL A 1 96 ? -8.272 4.085 -5.513 1.00 90.12 96 VAL A C 1
ATOM 772 O O . VAL A 1 96 ? -7.878 3.782 -6.637 1.00 90.12 96 VAL A O 1
ATOM 775 N N . ILE A 1 97 ? -7.934 5.243 -4.935 1.00 90.88 97 ILE A N 1
ATOM 776 C CA . ILE A 1 97 ? -7.082 6.247 -5.599 1.00 90.88 97 ILE A CA 1
ATOM 777 C C . ILE A 1 97 ? -5.668 5.691 -5.833 1.00 90.88 97 ILE A C 1
ATOM 779 O O . ILE A 1 97 ? -5.101 5.876 -6.910 1.00 90.88 97 ILE A O 1
ATOM 783 N N . TYR A 1 98 ? -5.126 4.960 -4.859 1.00 91.25 98 TYR A N 1
ATOM 784 C CA . TYR A 1 98 ? -3.837 4.286 -4.977 1.00 91.25 98 TYR A CA 1
ATOM 785 C C . TYR A 1 98 ? -3.831 3.245 -6.102 1.00 91.25 98 TYR A C 1
ATOM 787 O O . TYR A 1 98 ? -2.909 3.247 -6.909 1.00 91.25 98 TYR A O 1
ATOM 795 N N . ILE A 1 99 ? -4.872 2.410 -6.224 1.00 91.94 99 ILE A N 1
ATOM 796 C CA . ILE A 1 99 ? -4.986 1.423 -7.311 1.00 91.94 99 ILE A CA 1
ATOM 797 C C . ILE A 1 99 ? -5.021 2.114 -8.683 1.00 91.94 99 ILE A C 1
ATOM 799 O O . ILE A 1 99 ? -4.375 1.637 -9.614 1.00 91.94 99 ILE A O 1
ATOM 803 N N . ILE A 1 100 ? -5.716 3.252 -8.819 1.00 93.19 100 ILE A N 1
ATOM 804 C CA . ILE A 1 100 ? -5.750 4.023 -10.076 1.00 93.19 100 ILE A CA 1
ATOM 805 C C . ILE A 1 100 ? -4.344 4.507 -10.456 1.00 93.19 100 ILE A C 1
ATOM 807 O O . ILE A 1 100 ? -3.933 4.351 -11.606 1.00 93.19 100 ILE A O 1
ATOM 811 N N . PHE A 1 101 ? -3.591 5.058 -9.500 1.00 91.81 101 PHE A N 1
ATOM 812 C CA . PHE A 1 101 ? -2.205 5.468 -9.736 1.00 91.81 101 PHE A CA 1
ATOM 813 C C . PHE A 1 101 ? -1.304 4.276 -10.048 1.00 91.81 101 PHE A C 1
ATOM 815 O O . PHE A 1 101 ? -0.555 4.318 -11.018 1.00 91.81 101 PHE A O 1
ATOM 822 N N . LEU A 1 102 ? -1.409 3.192 -9.285 1.00 93.19 102 LEU A N 1
ATOM 823 C CA . LEU A 1 102 ? -0.589 2.003 -9.474 1.00 93.19 102 LEU A CA 1
ATOM 824 C C . LEU A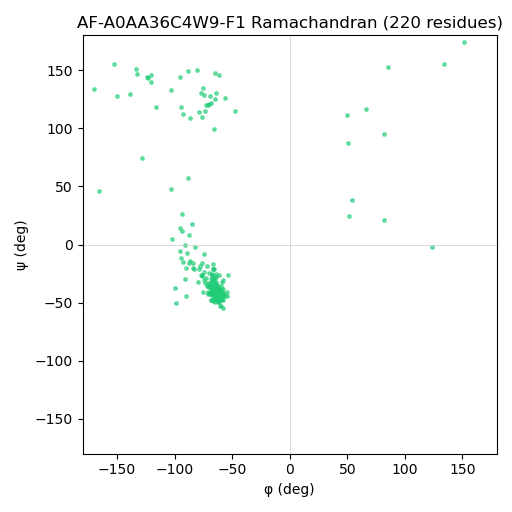 1 102 ? -0.786 1.404 -10.869 1.00 93.19 102 LEU A C 1
ATOM 826 O O . LEU A 1 102 ? 0.193 1.156 -11.569 1.00 93.19 102 LEU A O 1
ATOM 830 N N . VAL A 1 103 ? -2.033 1.240 -11.319 1.00 94.00 103 VAL A N 1
ATOM 831 C CA . VAL A 1 103 ? -2.318 0.738 -12.669 1.00 94.00 103 VAL A CA 1
ATOM 832 C C . VAL A 1 103 ? -1.842 1.736 -13.727 1.00 94.00 103 VAL A C 1
ATOM 834 O O . VAL A 1 103 ? -1.130 1.334 -14.642 1.00 94.00 103 VAL A O 1
ATOM 837 N N . GLY A 1 104 ? -2.146 3.030 -13.592 1.00 93.44 104 GLY A N 1
ATOM 838 C CA . GLY A 1 104 ? -1.742 4.046 -14.572 1.00 93.44 104 GLY A CA 1
ATOM 839 C C . GLY A 1 104 ? -0.225 4.134 -14.774 1.00 93.44 104 GLY A C 1
ATOM 840 O O . GLY A 1 104 ? 0.256 4.112 -15.907 1.00 93.44 104 GLY A O 1
ATOM 841 N N . PHE A 1 105 ? 0.542 4.164 -13.682 1.00 92.50 105 PHE A N 1
ATOM 842 C CA . PHE A 1 105 ? 2.002 4.206 -13.753 1.00 92.50 105 PHE A CA 1
ATOM 843 C C . PHE A 1 105 ? 2.615 2.861 -14.144 1.00 92.50 105 PHE A C 1
ATOM 845 O O . PHE A 1 105 ? 3.611 2.866 -14.862 1.00 92.50 105 PHE A O 1
ATOM 852 N N . SER A 1 106 ? 1.998 1.723 -13.793 1.00 93.38 106 SER A N 1
ATOM 853 C CA . SER A 1 106 ? 2.468 0.412 -14.268 1.00 93.38 106 SER A CA 1
ATOM 854 C C . SER A 1 106 ? 2.476 0.315 -15.796 1.00 93.38 106 SER A C 1
ATOM 856 O O . SER A 1 106 ? 3.450 -0.166 -16.364 1.00 93.38 106 SER A O 1
ATOM 858 N N . GLN A 1 107 ? 1.444 0.846 -16.468 1.00 92.94 107 GLN A N 1
ATOM 859 C CA . GLN A 1 107 ? 1.382 0.873 -17.934 1.00 92.94 107 GLN A CA 1
ATOM 860 C C . GLN A 1 107 ? 2.423 1.827 -18.534 1.00 92.94 107 GLN A C 1
ATOM 862 O O . GLN A 1 107 ? 2.999 1.545 -19.582 1.00 92.94 107 GLN A O 1
ATOM 867 N N . SER A 1 108 ? 2.690 2.952 -17.862 1.00 91.88 108 SER A N 1
ATOM 868 C CA . SER A 1 108 ? 3.746 3.883 -18.273 1.00 91.88 108 SER A CA 1
ATOM 869 C C . SER A 1 108 ? 5.128 3.221 -18.217 1.00 91.88 108 SER A C 1
ATOM 871 O O . SER A 1 108 ? 5.884 3.286 -19.186 1.00 91.88 108 SER A O 1
ATOM 873 N N . PHE A 1 109 ? 5.447 2.524 -17.119 1.00 90.38 109 PHE A N 1
ATOM 874 C CA . PHE A 1 109 ? 6.720 1.814 -16.983 1.00 90.38 109 PHE A CA 1
ATOM 875 C C . PHE A 1 109 ? 6.849 0.653 -17.974 1.00 90.38 109 PHE A C 1
ATOM 877 O O . PHE A 1 109 ? 7.900 0.527 -18.594 1.00 90.38 109 PHE A O 1
ATOM 884 N N . ASP A 1 110 ? 5.794 -0.132 -18.198 1.00 90.94 110 ASP A N 1
ATOM 885 C CA . ASP A 1 110 ? 5.775 -1.203 -19.208 1.00 90.94 110 ASP A CA 1
ATOM 886 C C . ASP A 1 110 ? 6.160 -0.685 -20.609 1.00 90.94 110 ASP A C 1
ATOM 888 O O . ASP A 1 110 ? 7.027 -1.246 -21.288 1.00 90.94 110 ASP A O 1
ATOM 892 N N . LEU A 1 111 ? 5.605 0.467 -21.006 1.00 90.19 111 LEU A N 1
ATOM 893 C CA . LEU A 1 111 ? 5.923 1.112 -22.281 1.00 90.19 111 LEU A CA 1
ATOM 894 C C . LEU A 1 111 ? 7.387 1.571 -22.342 1.00 90.19 111 LEU A C 1
ATOM 896 O O . LEU A 1 111 ? 8.057 1.359 -23.354 1.00 90.19 111 LEU A O 1
ATOM 900 N N . ILE A 1 112 ? 7.898 2.181 -21.270 1.00 89.62 112 ILE A N 1
ATOM 901 C CA . ILE A 1 112 ? 9.279 2.682 -21.204 1.00 89.62 112 ILE A CA 1
ATOM 902 C C . ILE A 1 112 ? 10.288 1.528 -21.277 1.00 89.62 112 ILE A C 1
ATOM 904 O O . ILE A 1 112 ? 11.238 1.607 -22.057 1.00 89.62 112 ILE A O 1
ATOM 908 N N . PHE A 1 113 ? 10.073 0.442 -20.528 1.00 87.44 113 PHE A N 1
ATOM 909 C CA . PHE A 1 113 ? 10.960 -0.728 -20.546 1.00 87.44 113 PHE A CA 1
ATOM 910 C C . PHE A 1 113 ? 10.920 -1.457 -21.895 1.00 87.44 113 PHE A C 1
ATOM 912 O O . PHE A 1 113 ? 11.978 -1.783 -22.433 1.00 87.44 113 PHE A O 1
ATOM 919 N N . THR A 1 114 ? 9.742 -1.591 -22.512 1.00 86.50 114 THR A N 1
ATOM 920 C CA . THR A 1 114 ? 9.614 -2.128 -23.879 1.00 86.50 114 THR A CA 1
ATOM 921 C C . THR A 1 114 ? 10.332 -1.244 -24.910 1.00 86.50 114 THR A C 1
ATOM 923 O O . THR A 1 114 ? 10.934 -1.737 -25.865 1.00 86.50 114 THR A O 1
ATOM 926 N N . ALA A 1 115 ? 10.292 0.083 -24.749 1.00 86.12 115 ALA A N 1
ATOM 927 C CA . ALA A 1 115 ? 11.006 1.002 -25.633 1.00 86.12 115 ALA A CA 1
ATOM 928 C C . ALA A 1 115 ? 12.533 0.889 -25.473 1.00 86.12 115 ALA A C 1
ATOM 930 O O . ALA A 1 115 ? 13.249 0.881 -26.476 1.00 86.12 115 ALA A O 1
ATOM 931 N N . CYS A 1 116 ? 13.021 0.751 -24.238 1.00 84.25 116 CYS A N 1
ATOM 932 C CA . CYS A 1 116 ? 14.435 0.516 -23.946 1.00 84.25 116 CYS A CA 1
ATOM 933 C C . CYS A 1 116 ? 14.926 -0.837 -24.483 1.00 84.25 116 CYS A C 1
ATOM 935 O O . CYS A 1 116 ? 15.999 -0.890 -25.081 1.00 84.25 116 CYS A O 1
ATOM 937 N N . GLU A 1 117 ? 14.119 -1.898 -24.384 1.00 84.12 117 GLU A N 1
ATOM 938 C CA . GLU A 1 117 ? 14.426 -3.207 -24.978 1.00 84.12 117 GLU A CA 1
ATOM 939 C C . GLU A 1 117 ? 14.598 -3.114 -26.502 1.00 84.12 117 GLU A C 1
ATOM 941 O O . GLU A 1 117 ? 15.560 -3.636 -27.065 1.00 84.12 117 GLU A O 1
ATOM 946 N N . ARG A 1 118 ? 13.705 -2.386 -27.187 1.00 82.38 118 ARG A N 1
ATOM 947 C CA . ARG A 1 118 ? 13.803 -2.168 -28.642 1.00 82.38 118 ARG A CA 1
ATOM 948 C C . ARG A 1 118 ? 15.041 -1.362 -29.034 1.00 82.38 118 ARG A C 1
ATOM 950 O O . ARG A 1 118 ? 15.666 -1.663 -30.054 1.00 82.38 118 ARG A O 1
ATOM 957 N N . ALA A 1 119 ? 15.388 -0.342 -28.250 1.00 80.19 119 ALA A N 1
ATOM 958 C CA . ALA A 1 119 ? 16.594 0.451 -28.474 1.00 80.19 119 ALA A CA 1
ATOM 959 C C . ALA A 1 119 ? 17.859 -0.408 -28.308 1.00 80.19 119 ALA A C 1
ATOM 961 O O . ALA A 1 119 ? 18.717 -0.399 -29.190 1.00 80.19 119 ALA A O 1
ATOM 962 N N . ALA A 1 120 ? 17.918 -1.223 -27.250 1.00 77.25 120 ALA A N 1
ATOM 963 C CA . ALA A 1 120 ? 19.015 -2.155 -26.998 1.00 77.25 120 ALA A CA 1
ATOM 964 C C . ALA A 1 120 ? 19.146 -3.217 -28.105 1.00 77.25 120 ALA A C 1
ATOM 966 O O . ALA A 1 120 ? 20.246 -3.487 -28.585 1.00 77.25 120 ALA A O 1
ATOM 967 N N . TYR A 1 121 ? 18.027 -3.775 -28.584 1.00 76.06 121 TYR A N 1
ATOM 968 C CA . TYR A 1 121 ? 18.040 -4.717 -29.707 1.00 76.06 121 TYR A CA 1
ATOM 969 C C . TYR A 1 121 ? 18.590 -4.076 -30.991 1.00 76.06 121 TYR A C 1
ATOM 971 O O . TYR A 1 121 ? 19.407 -4.678 -31.684 1.00 76.06 121 TYR A O 1
ATOM 979 N N . THR A 1 122 ? 18.192 -2.837 -31.297 1.00 75.94 122 THR A N 1
ATOM 980 C CA . THR A 1 122 ? 18.659 -2.119 -32.497 1.00 75.94 122 THR A CA 1
ATOM 981 C C . THR A 1 122 ? 20.161 -1.820 -32.432 1.00 75.94 122 THR A C 1
ATOM 983 O O . THR A 1 122 ? 20.855 -1.984 -33.436 1.00 75.94 122 THR A O 1
ATOM 986 N N . ALA A 1 123 ? 20.678 -1.452 -31.256 1.00 70.44 123 ALA A N 1
ATOM 987 C CA . ALA A 1 123 ? 22.111 -1.266 -31.034 1.00 70.44 123 ALA A CA 1
ATOM 988 C C . ALA A 1 123 ? 22.889 -2.575 -31.268 1.00 70.44 123 ALA A C 1
ATOM 990 O O . ALA A 1 123 ? 23.837 -2.598 -32.053 1.00 70.44 123 ALA A O 1
ATOM 991 N N . ASN A 1 124 ? 22.421 -3.696 -30.711 1.00 67.19 124 ASN A N 1
ATOM 992 C CA . ASN A 1 124 ? 23.062 -5.004 -30.887 1.00 67.19 124 ASN A CA 1
ATOM 993 C C . ASN A 1 124 ? 23.041 -5.497 -32.347 1.00 67.19 124 ASN A C 1
ATOM 995 O O . ASN A 1 124 ? 23.989 -6.140 -32.795 1.00 67.19 124 ASN A O 1
ATOM 999 N N . VAL A 1 125 ? 22.006 -5.160 -33.128 1.00 65.94 125 VAL A N 1
ATOM 1000 C CA . VAL A 1 125 ? 21.936 -5.487 -34.567 1.00 65.94 125 VAL A CA 1
ATOM 1001 C C . VAL 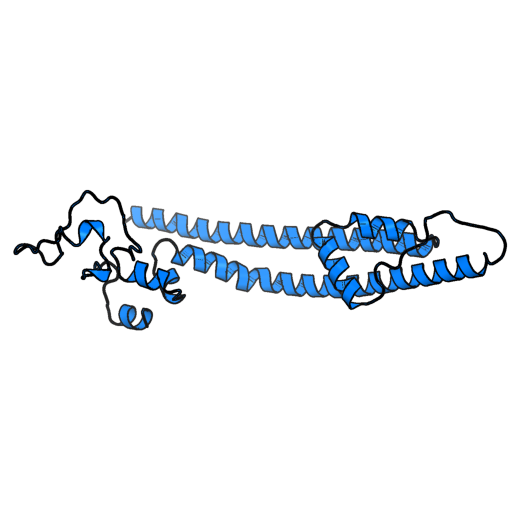A 1 125 ? 23.003 -4.738 -35.376 1.00 65.94 125 VAL A C 1
ATOM 1003 O O . VAL A 1 125 ? 23.560 -5.310 -36.313 1.00 65.94 125 VAL A O 1
ATOM 1006 N N . THR A 1 126 ? 23.358 -3.503 -35.002 1.00 57.69 126 THR A N 1
ATOM 1007 C CA . THR A 1 126 ? 24.474 -2.777 -35.645 1.00 57.69 126 THR A CA 1
ATOM 1008 C C . THR A 1 126 ? 25.857 -3.332 -35.279 1.00 57.69 126 THR A C 1
ATOM 1010 O O . THR A 1 126 ? 26.812 -3.135 -36.028 1.00 57.69 126 THR A O 1
ATOM 1013 N N . VAL A 1 127 ? 25.955 -4.099 -34.187 1.00 58.22 127 VAL A N 1
ATOM 1014 C CA . VAL A 1 127 ? 27.186 -4.706 -33.649 1.00 58.22 127 VAL A CA 1
ATOM 1015 C C . VAL A 1 127 ? 27.244 -6.206 -33.995 1.00 58.22 127 VAL A C 1
ATOM 1017 O O . VAL A 1 127 ? 27.522 -7.063 -33.166 1.00 58.22 127 VAL A O 1
ATOM 1020 N N . THR A 1 128 ? 26.992 -6.569 -35.259 1.00 49.03 128 THR A N 1
ATOM 1021 C CA . THR A 1 128 ? 27.322 -7.914 -35.792 1.00 49.03 128 THR A CA 1
ATOM 1022 C C . THR A 1 128 ? 28.687 -7.968 -36.478 1.00 49.03 128 THR A C 1
ATOM 1024 O O . THR A 1 128 ? 28.934 -8.833 -37.314 1.00 49.03 128 THR A O 1
ATOM 1027 N N . GLN A 1 129 ? 29.620 -7.090 -36.108 1.00 51.31 129 GLN A N 1
ATOM 1028 C CA . GLN A 1 129 ? 31.043 -7.284 -36.377 1.00 51.31 129 GLN A CA 1
ATOM 1029 C C . GLN A 1 129 ? 31.851 -6.857 -35.151 1.00 51.31 129 GLN A C 1
ATOM 1031 O O . GLN A 1 129 ? 31.689 -5.755 -34.646 1.00 51.31 129 GLN A O 1
ATOM 1036 N N . THR A 1 130 ? 32.744 -7.752 -34.729 1.00 44.91 130 THR A N 1
ATOM 1037 C CA . THR A 1 130 ? 33.739 -7.641 -33.648 1.00 44.91 130 THR A CA 1
ATOM 1038 C C . THR A 1 130 ? 33.266 -7.884 -32.204 1.00 44.91 130 THR A C 1
ATOM 1040 O O . THR A 1 130 ? 32.837 -6.995 -31.490 1.00 44.91 130 THR A O 1
ATOM 1043 N N . THR A 1 131 ? 33.474 -9.150 -31.811 1.00 44.78 131 THR A N 1
ATOM 1044 C CA . THR A 1 131 ? 34.080 -9.628 -30.551 1.00 44.78 131 THR A CA 1
ATOM 1045 C C . THR A 1 131 ? 33.375 -9.401 -29.213 1.00 44.78 131 THR A C 1
ATOM 1047 O O . THR A 1 131 ? 33.306 -8.290 -28.718 1.00 44.78 131 THR A O 1
ATOM 1050 N N . ALA A 1 132 ? 33.032 -10.549 -28.616 1.00 48.41 132 ALA A N 1
ATOM 1051 C CA . ALA A 1 132 ? 33.311 -10.963 -27.239 1.00 48.41 132 ALA A CA 1
ATOM 1052 C C . ALA A 1 132 ? 32.975 -9.990 -26.096 1.00 48.41 132 ALA A C 1
ATOM 1054 O O . ALA A 1 132 ? 33.684 -9.021 -25.868 1.00 48.41 132 ALA A O 1
ATOM 1055 N N . ASP A 1 133 ? 31.962 -10.405 -25.332 1.00 51.06 133 ASP A N 1
ATOM 1056 C CA . ASP A 1 133 ? 31.994 -10.496 -23.868 1.00 51.06 133 ASP A CA 1
ATOM 1057 C C . ASP A 1 133 ? 32.480 -9.235 -23.134 1.00 51.06 133 ASP A C 1
ATOM 1059 O O . ASP A 1 133 ? 33.649 -9.117 -22.785 1.00 51.06 133 ASP A O 1
ATOM 1063 N N . ASP A 1 134 ? 31.551 -8.319 -22.856 1.00 42.12 134 ASP A N 1
ATOM 1064 C CA . ASP A 1 134 ? 31.598 -7.542 -21.619 1.00 42.12 134 ASP A CA 1
ATOM 1065 C C . ASP A 1 134 ? 30.173 -7.159 -21.192 1.00 42.12 134 ASP A C 1
ATOM 1067 O O . ASP A 1 134 ? 29.345 -6.697 -21.983 1.00 42.12 134 ASP A O 1
ATOM 1071 N N . GLY A 1 135 ? 29.857 -7.475 -19.939 1.00 49.78 135 GLY A N 1
ATOM 1072 C CA . GLY A 1 135 ? 28.512 -7.440 -19.384 1.00 49.78 135 GLY A CA 1
ATOM 1073 C C . GLY A 1 135 ? 28.042 -6.035 -19.023 1.00 49.78 135 GLY A C 1
ATOM 1074 O O . GLY A 1 135 ? 28.539 -5.444 -18.076 1.00 49.78 135 GLY A O 1
ATOM 1075 N N . ASP A 1 136 ? 27.027 -5.555 -19.736 1.00 52.41 136 ASP A N 1
ATOM 1076 C CA . ASP A 1 136 ? 25.971 -4.666 -19.221 1.00 52.41 136 ASP A CA 1
ATOM 1077 C C . ASP A 1 136 ? 24.808 -4.640 -20.238 1.00 52.41 136 ASP A C 1
ATOM 1079 O O . ASP A 1 136 ? 24.299 -3.605 -20.666 1.00 52.41 136 ASP A O 1
ATOM 1083 N N . SER A 1 137 ? 24.405 -5.823 -20.714 1.00 56.97 137 SER A N 1
ATOM 1084 C CA . SER A 1 137 ? 23.244 -5.942 -21.596 1.00 56.97 137 SER A CA 1
ATOM 1085 C C . SER A 1 137 ? 21.977 -5.616 -20.809 1.00 56.97 137 SER A C 1
ATOM 1087 O O . SER A 1 137 ? 21.685 -6.300 -19.828 1.00 56.97 137 SER A O 1
ATOM 1089 N N . PHE A 1 138 ? 21.216 -4.618 -21.264 1.00 62.62 138 PHE A N 1
ATOM 1090 C CA . PHE A 1 138 ? 19.899 -4.280 -20.720 1.00 62.62 138 PHE A CA 1
ATOM 1091 C C . PHE A 1 138 ? 19.04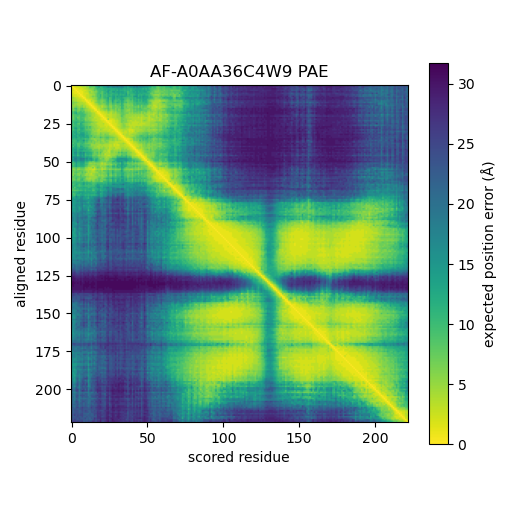2 -5.545 -20.573 1.00 62.62 138 PHE A C 1
ATOM 1093 O O . PHE A 1 138 ? 18.696 -6.189 -21.569 1.00 62.62 138 PHE A O 1
ATOM 1100 N N . GLN A 1 139 ? 18.711 -5.913 -19.334 1.00 67.12 139 GLN A N 1
ATOM 1101 C CA . GLN A 1 139 ? 17.859 -7.061 -19.062 1.00 67.12 139 GLN A CA 1
ATOM 1102 C C . GLN A 1 139 ? 16.426 -6.562 -18.918 1.00 67.12 139 GLN A C 1
ATOM 1104 O O . GLN A 1 139 ? 16.124 -5.765 -18.029 1.00 67.12 139 GLN A O 1
ATOM 1109 N N . ASN A 1 140 ? 15.525 -7.025 -19.791 1.00 69.88 140 ASN A N 1
ATOM 1110 C CA . ASN A 1 140 ? 14.128 -6.629 -19.693 1.00 69.88 140 ASN A CA 1
ATOM 1111 C C . ASN A 1 140 ? 13.517 -7.190 -18.401 1.00 69.88 140 ASN A C 1
ATOM 1113 O O . ASN A 1 140 ? 13.155 -8.362 -18.299 1.00 69.88 140 ASN A O 1
ATOM 1117 N N . LEU A 1 141 ? 13.437 -6.316 -17.402 1.00 71.94 141 LEU A N 1
ATOM 1118 C CA . LEU A 1 141 ? 12.899 -6.609 -16.086 1.00 71.94 141 LEU A CA 1
ATOM 1119 C C . LEU A 1 141 ? 11.359 -6.627 -16.099 1.00 71.94 141 LEU A C 1
ATOM 1121 O O . LEU A 1 141 ? 10.746 -7.182 -15.193 1.00 71.94 141 LEU A O 1
ATOM 1125 N N . ILE A 1 142 ? 10.733 -6.030 -17.120 1.00 79.62 142 ILE A N 1
ATOM 1126 C CA . ILE A 1 142 ? 9.281 -5.899 -17.272 1.00 79.62 142 ILE A CA 1
ATOM 1127 C C . ILE A 1 142 ? 8.859 -6.417 -18.662 1.00 79.62 142 ILE A C 1
ATOM 1129 O O . ILE A 1 142 ? 8.551 -5.631 -19.555 1.00 79.62 142 ILE A O 1
ATOM 1133 N N . PRO A 1 143 ? 8.843 -7.746 -18.877 1.00 74.06 143 PRO A N 1
ATOM 1134 C CA . PRO A 1 143 ? 8.418 -8.321 -20.154 1.00 74.06 143 PRO A CA 1
ATOM 1135 C C . PRO A 1 143 ? 6.893 -8.368 -20.318 1.00 74.06 143 PRO A C 1
ATOM 1137 O O . PRO A 1 143 ? 6.399 -8.506 -21.433 1.00 74.06 143 PRO A O 1
ATOM 1140 N N . ASN A 1 144 ? 6.137 -8.308 -19.216 1.00 86.31 144 ASN A N 1
ATOM 1141 C CA . ASN A 1 144 ? 4.682 -8.419 -19.222 1.00 86.31 144 ASN A CA 1
ATOM 1142 C C . ASN A 1 144 ? 4.029 -7.311 -18.377 1.00 86.31 144 ASN A C 1
ATOM 1144 O O . ASN A 1 144 ? 4.515 -7.022 -17.278 1.00 86.31 144 ASN A O 1
ATOM 1148 N N . PRO A 1 145 ? 2.831 -6.824 -18.757 1.00 85.50 145 PRO A N 1
ATOM 1149 C CA . PRO A 1 145 ? 2.134 -5.754 -18.033 1.00 85.50 145 PRO A CA 1
ATOM 1150 C C . PRO A 1 145 ? 1.729 -6.157 -16.605 1.00 85.50 145 PRO A C 1
ATOM 1152 O O . PRO A 1 145 ? 1.647 -5.324 -15.704 1.00 85.50 145 PRO A O 1
ATOM 1155 N N . GLN A 1 146 ? 1.502 -7.452 -16.362 1.00 86.69 146 GLN A N 1
ATOM 1156 C CA . GLN A 1 146 ? 1.250 -7.983 -15.016 1.00 86.69 146 GLN A CA 1
ATOM 1157 C C . GLN A 1 146 ? 2.495 -7.927 -14.120 1.00 86.69 146 GLN A C 1
ATOM 1159 O O . GLN A 1 146 ? 2.396 -7.668 -12.922 1.00 86.69 146 GLN A O 1
ATOM 1164 N N . GLU A 1 147 ? 3.676 -8.137 -14.703 1.00 88.12 147 GLU A N 1
ATOM 1165 C CA . GLU A 1 147 ? 4.944 -8.044 -13.986 1.00 88.12 147 GLU A CA 1
ATOM 1166 C C . GLU A 1 147 ? 5.288 -6.576 -13.709 1.00 88.12 147 GLU A C 1
ATOM 1168 O O . GLU A 1 147 ? 5.770 -6.254 -12.622 1.00 88.12 147 GLU A O 1
ATOM 1173 N N . ALA A 1 148 ? 4.910 -5.674 -14.624 1.00 90.25 148 ALA A N 1
ATOM 1174 C CA . ALA A 1 148 ? 4.973 -4.228 -14.421 1.00 90.25 148 ALA A CA 1
ATOM 1175 C C . ALA A 1 148 ? 4.182 -3.799 -13.183 1.00 90.25 148 ALA A C 1
ATOM 1177 O O . ALA A 1 148 ? 4.673 -3.018 -12.370 1.00 90.25 148 ALA A O 1
ATOM 1178 N N . LEU A 1 149 ? 2.973 -4.341 -13.006 1.00 92.50 149 LEU A N 1
ATOM 1179 C CA . LEU A 1 149 ? 2.106 -4.038 -11.868 1.00 92.50 149 LEU A CA 1
ATOM 1180 C C . LEU A 1 149 ? 2.761 -4.441 -10.542 1.00 92.50 149 LEU A C 1
ATOM 1182 O O . LEU A 1 149 ? 2.848 -3.627 -9.623 1.00 92.50 149 LEU A O 1
ATOM 1186 N N . ILE A 1 150 ? 3.269 -5.673 -10.456 1.00 91.44 150 ILE A N 1
ATOM 1187 C CA . ILE A 1 150 ? 3.910 -6.191 -9.240 1.00 91.44 150 ILE A CA 1
ATOM 1188 C C . ILE A 1 150 ? 5.192 -5.416 -8.928 1.00 91.44 150 ILE A C 1
ATOM 1190 O O . ILE A 1 150 ? 5.418 -5.037 -7.783 1.00 91.44 150 ILE A O 1
ATOM 1194 N N . ARG A 1 151 ? 6.022 -5.122 -9.930 1.00 88.62 151 ARG A N 1
ATOM 1195 C CA . ARG A 1 151 ? 7.264 -4.365 -9.718 1.00 88.62 151 ARG A CA 1
ATOM 1196 C C . ARG A 1 151 ? 7.001 -2.914 -9.341 1.00 88.62 151 ARG A C 1
ATOM 1198 O O . ARG A 1 151 ? 7.676 -2.392 -8.462 1.00 88.62 151 ARG A O 1
ATOM 1205 N N . THR A 1 152 ? 5.976 -2.294 -9.923 1.00 90.38 152 THR A N 1
ATOM 1206 C CA . THR A 1 152 ? 5.516 -0.955 -9.524 1.00 90.38 152 THR A CA 1
ATOM 1207 C C . THR A 1 152 ? 5.010 -0.966 -8.079 1.00 90.38 152 THR A C 1
ATOM 1209 O O . THR A 1 152 ? 5.288 -0.038 -7.328 1.00 90.38 152 THR A O 1
ATOM 1212 N N . PHE A 1 153 ? 4.330 -2.031 -7.643 1.00 91.25 153 PHE A N 1
ATOM 1213 C CA . PHE A 1 153 ? 3.941 -2.207 -6.242 1.00 91.25 153 PHE A CA 1
ATOM 1214 C C . PHE A 1 153 ? 5.155 -2.367 -5.311 1.00 91.25 153 PHE A C 1
ATOM 1216 O O . PHE A 1 153 ? 5.263 -1.652 -4.318 1.00 91.25 153 PHE A O 1
ATOM 1223 N N . ILE A 1 154 ? 6.096 -3.251 -5.645 1.00 91.12 154 ILE A N 1
ATOM 1224 C CA . ILE A 1 154 ? 7.331 -3.481 -4.872 1.00 91.12 154 ILE A CA 1
ATOM 1225 C C . ILE A 1 154 ? 8.146 -2.186 -4.736 1.00 91.12 154 ILE A C 1
ATOM 1227 O O . ILE A 1 154 ? 8.664 -1.874 -3.663 1.00 91.12 154 ILE A O 1
ATOM 1231 N N . MET A 1 155 ? 8.175 -1.378 -5.794 1.00 88.62 155 MET A N 1
ATOM 1232 C CA . MET A 1 155 ? 8.791 -0.057 -5.787 1.00 88.62 155 MET A CA 1
ATOM 1233 C C . MET A 1 155 ? 8.190 0.850 -4.702 1.00 88.62 155 MET A C 1
ATOM 1235 O O . MET A 1 155 ? 8.947 1.451 -3.949 1.00 88.62 155 MET A O 1
ATOM 1239 N N . THR A 1 156 ? 6.859 0.856 -4.524 1.00 88.25 156 THR A N 1
ATOM 1240 C CA . THR A 1 156 ? 6.192 1.649 -3.464 1.00 88.25 156 THR A CA 1
ATOM 1241 C C . THR A 1 156 ? 6.486 1.198 -2.035 1.00 88.25 156 THR A C 1
ATOM 1243 O O . THR A 1 156 ? 6.203 1.940 -1.095 1.00 88.25 156 THR A O 1
ATOM 1246 N N . ILE A 1 157 ? 7.011 -0.018 -1.855 1.00 88.69 157 ILE A N 1
ATOM 1247 C CA . ILE A 1 157 ? 7.417 -0.550 -0.546 1.00 88.69 157 ILE A CA 1
ATOM 1248 C C . ILE A 1 157 ? 8.839 -0.081 -0.184 1.00 88.69 157 ILE A C 1
ATOM 1250 O O . ILE A 1 157 ? 9.192 -0.058 0.994 1.00 88.69 157 ILE A O 1
ATOM 1254 N N . GLY A 1 158 ? 9.639 0.340 -1.170 1.00 85.38 158 GLY A N 1
ATOM 1255 C CA . GLY A 1 158 ? 11.000 0.853 -0.977 1.00 85.38 158 GLY A CA 1
ATOM 1256 C C . GLY A 1 158 ? 12.081 0.105 -1.763 1.00 85.38 158 GLY A C 1
ATOM 1257 O O . GLY A 1 158 ? 13.243 0.508 -1.742 1.00 85.38 158 GLY A O 1
ATOM 1258 N N . GLU A 1 159 ? 11.735 -0.951 -2.505 1.00 88.81 159 GLU A N 1
ATOM 1259 C CA . GLU A 1 159 ? 12.678 -1.700 -3.351 1.00 88.81 159 GLU A CA 1
ATOM 1260 C C . GLU A 1 159 ? 12.779 -1.103 -4.767 1.00 88.81 159 GLU A C 1
ATOM 1262 O O . GLU A 1 159 ? 12.555 -1.757 -5.784 1.00 88.81 159 GLU A O 1
ATOM 1267 N N . PHE A 1 160 ? 13.127 0.179 -4.852 1.00 85.38 160 PHE A N 1
ATOM 1268 C CA . PHE A 1 160 ? 13.163 0.914 -6.120 1.00 85.38 160 PHE A CA 1
ATOM 1269 C C . PHE A 1 160 ? 14.533 0.919 -6.819 1.00 85.38 160 PHE A C 1
ATOM 1271 O O . PHE A 1 160 ? 14.635 1.233 -8.007 1.00 85.38 160 PHE A O 1
ATOM 1278 N N . MET A 1 161 ? 15.599 0.555 -6.098 1.00 86.38 161 MET A N 1
ATOM 1279 C CA . MET A 1 161 ? 16.983 0.643 -6.580 1.00 86.38 161 MET A CA 1
ATOM 1280 C C . MET A 1 161 ? 17.244 -0.240 -7.809 1.00 86.38 161 MET A C 1
ATOM 1282 O O . MET A 1 161 ? 17.923 0.184 -8.742 1.00 86.38 161 MET A O 1
ATOM 1286 N N . SER A 1 162 ? 16.684 -1.455 -7.830 1.00 85.00 162 SER A N 1
ATOM 1287 C CA . SER A 1 162 ? 16.848 -2.392 -8.951 1.00 85.00 162 SER A CA 1
ATOM 1288 C C . SER A 1 162 ? 16.240 -1.835 -10.239 1.00 85.00 162 SER A C 1
ATOM 1290 O O . SER A 1 162 ? 16.894 -1.844 -11.277 1.00 85.00 162 SER A O 1
ATOM 1292 N N . LEU A 1 163 ? 15.032 -1.273 -10.159 1.00 85.38 163 LEU A N 1
ATOM 1293 C CA . LEU A 1 163 ? 14.343 -0.702 -11.314 1.00 85.38 163 LEU A CA 1
ATOM 1294 C C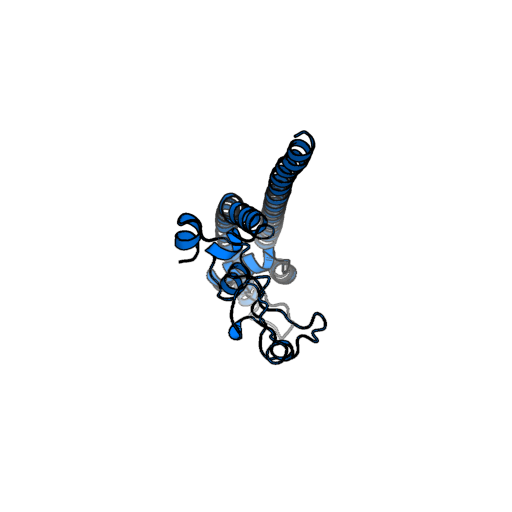 . LEU A 1 163 ? 15.047 0.570 -11.811 1.00 85.38 163 LEU A C 1
ATOM 1296 O O . LEU A 1 163 ? 15.228 0.740 -13.015 1.00 85.38 163 LEU A O 1
ATOM 1300 N N . TYR A 1 164 ? 15.509 1.432 -10.899 1.00 87.69 164 TYR A N 1
ATOM 1301 C CA . TYR A 1 164 ? 16.253 2.642 -11.257 1.00 87.69 164 TYR A CA 1
ATOM 1302 C C . TYR A 1 164 ? 17.590 2.333 -11.954 1.00 87.69 164 TYR A C 1
ATOM 1304 O O . TYR A 1 164 ? 17.952 3.023 -12.909 1.00 87.69 164 TYR A O 1
ATOM 1312 N N . ARG A 1 165 ? 18.313 1.291 -11.511 1.00 86.62 165 ARG A N 1
ATOM 1313 C CA . ARG A 1 165 ? 19.572 0.854 -12.139 1.00 86.62 165 ARG A CA 1
ATOM 1314 C C . ARG A 1 165 ? 19.352 0.393 -13.579 1.00 86.62 165 ARG A C 1
ATOM 1316 O O . ARG A 1 165 ? 20.041 0.882 -14.468 1.00 86.62 165 ARG A O 1
ATOM 1323 N N . GLU A 1 166 ? 18.366 -0.469 -13.817 1.00 83.44 166 GLU A N 1
ATOM 1324 C CA . GLU A 1 166 ? 18.046 -0.950 -15.172 1.00 83.44 166 GLU A CA 1
ATOM 1325 C C . GLU A 1 166 ? 17.548 0.180 -16.086 1.00 83.44 166 GLU A C 1
ATOM 1327 O O . GLU A 1 166 ? 17.885 0.249 -17.265 1.00 83.44 166 GLU A O 1
ATOM 1332 N N . LEU A 1 167 ? 16.810 1.144 -15.533 1.00 85.62 167 LEU A N 1
ATOM 1333 C CA . LEU A 1 167 ? 16.373 2.324 -16.277 1.00 85.62 167 LEU A CA 1
ATOM 1334 C C . LEU A 1 167 ? 17.535 3.263 -16.655 1.00 85.62 167 LEU A C 1
ATOM 1336 O O . LEU A 1 167 ? 17.483 3.963 -17.672 1.00 85.62 167 LEU A O 1
ATOM 1340 N N . ALA A 1 168 ? 18.588 3.296 -15.836 1.00 84.25 168 ALA A N 1
ATOM 1341 C CA . ALA A 1 168 ? 19.815 4.030 -16.126 1.00 84.25 168 ALA A CA 1
ATOM 1342 C C . ALA A 1 168 ? 20.717 3.307 -17.141 1.00 84.25 168 ALA A C 1
ATOM 1344 O O . ALA A 1 168 ? 21.453 3.992 -17.845 1.00 84.25 168 ALA A O 1
ATOM 1345 N N . ALA A 1 169 ? 20.626 1.977 -17.246 1.00 82.94 169 ALA A N 1
ATOM 1346 C CA . ALA A 1 169 ? 21.343 1.166 -18.235 1.00 82.94 169 ALA A CA 1
ATOM 1347 C C . ALA A 1 169 ? 20.769 1.284 -19.664 1.00 82.94 169 ALA A C 1
ATOM 1349 O O . ALA A 1 169 ? 21.352 0.784 -20.621 1.00 82.94 169 ALA A O 1
ATOM 1350 N N . CYS A 1 170 ? 19.622 1.948 -19.834 1.00 81.94 170 CYS A N 1
ATOM 1351 C CA . CYS A 1 170 ? 19.028 2.190 -21.145 1.00 81.94 170 CYS A CA 1
ATOM 1352 C C . CYS A 1 170 ? 19.850 3.203 -21.964 1.00 81.94 170 CYS A C 1
ATOM 1354 O O . CYS A 1 170 ? 19.983 4.363 -21.577 1.00 81.94 170 CYS A O 1
ATOM 1356 N N . ASP A 1 171 ? 20.326 2.770 -23.135 1.00 76.44 171 ASP A N 1
ATOM 1357 C CA . ASP A 1 171 ? 21.232 3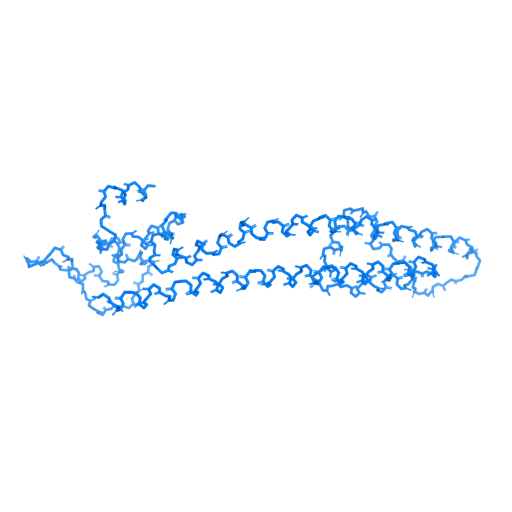.531 -24.012 1.00 76.44 171 ASP A CA 1
ATOM 1358 C C . ASP A 1 171 ? 20.574 4.789 -24.621 1.00 76.44 171 ASP A C 1
ATOM 1360 O O . ASP A 1 171 ? 21.198 5.826 -24.854 1.00 76.44 171 ASP A O 1
ATOM 1364 N N . SER A 1 172 ? 19.251 4.754 -24.822 1.00 80.00 172 SER A N 1
ATOM 1365 C CA . SER A 1 172 ? 18.518 5.914 -25.334 1.00 80.00 172 SER A CA 1
ATOM 1366 C C . SER A 1 172 ? 18.316 6.994 -24.255 1.00 80.00 172 SER A C 1
ATOM 1368 O O . SER A 1 172 ? 17.494 6.859 -23.343 1.00 80.00 172 SER A O 1
ATOM 1370 N N . LEU A 1 173 ? 19.019 8.123 -24.410 1.00 82.12 173 LEU A N 1
ATOM 1371 C CA . LEU A 1 173 ? 18.971 9.265 -23.484 1.00 82.12 173 LEU A CA 1
ATOM 1372 C C . LEU A 1 173 ? 17.541 9.781 -23.242 1.00 82.12 173 LEU A C 1
ATOM 1374 O O . LEU A 1 173 ? 17.174 10.118 -22.115 1.00 82.12 173 LEU A O 1
ATOM 1378 N N . LEU A 1 174 ? 16.725 9.841 -24.299 1.00 86.00 174 LEU A N 1
ATOM 1379 C CA . LEU A 1 174 ? 15.368 10.383 -24.235 1.00 86.00 174 LEU A CA 1
ATOM 1380 C C . LEU A 1 174 ? 14.454 9.506 -23.368 1.00 86.00 174 LEU A C 1
ATOM 1382 O O . LEU A 1 174 ? 13.817 10.034 -22.456 1.00 86.00 174 LEU A O 1
ATOM 1386 N N . MET A 1 175 ? 14.432 8.183 -23.580 1.00 83.06 175 MET A N 1
ATOM 1387 C CA . MET A 1 175 ? 13.600 7.303 -22.748 1.00 83.06 175 MET A CA 1
ATOM 1388 C C . MET A 1 175 ? 14.144 7.136 -21.334 1.00 83.06 175 MET A C 1
ATOM 1390 O O . MET A 1 175 ? 13.345 7.132 -20.399 1.00 83.06 175 MET A O 1
ATOM 1394 N N . SER A 1 176 ? 15.467 7.100 -21.140 1.00 86.94 176 SER A N 1
ATOM 1395 C CA . SER A 1 176 ? 16.035 7.075 -19.784 1.00 86.94 176 SER A CA 1
ATOM 1396 C C . SER A 1 176 ? 15.659 8.340 -18.997 1.00 86.94 176 SER A C 1
ATOM 1398 O O . SER A 1 176 ? 15.294 8.266 -17.823 1.00 86.94 176 SER A O 1
ATOM 1400 N N . THR A 1 177 ? 15.650 9.511 -19.645 1.00 89.56 177 THR A N 1
ATOM 1401 C CA . THR A 1 177 ? 15.246 10.774 -19.000 1.00 89.56 177 THR A CA 1
ATOM 1402 C C . THR A 1 177 ? 13.754 10.788 -18.666 1.00 89.56 177 THR A C 1
ATOM 1404 O O . THR A 1 177 ? 13.389 11.105 -17.534 1.00 89.56 177 THR A O 1
ATOM 1407 N N . ILE A 1 178 ? 12.887 10.403 -19.612 1.00 91.19 178 ILE A N 1
ATOM 1408 C CA . ILE A 1 178 ? 11.433 10.320 -19.385 1.00 91.19 178 ILE A CA 1
ATOM 1409 C C . ILE A 1 178 ? 11.118 9.338 -18.255 1.00 91.19 178 ILE A C 1
ATOM 1411 O O . ILE A 1 178 ? 10.306 9.646 -17.382 1.00 91.19 178 ILE A O 1
ATOM 1415 N N . GLY A 1 179 ? 11.796 8.192 -18.229 1.00 90.94 179 GLY A N 1
ATOM 1416 C CA . GLY A 1 179 ? 11.658 7.211 -17.164 1.00 90.94 179 GLY A CA 1
ATOM 1417 C C . GLY A 1 179 ? 12.050 7.756 -15.798 1.00 90.94 179 GLY A C 1
ATOM 1418 O O . GLY A 1 179 ? 11.284 7.595 -14.853 1.00 90.94 179 GLY A O 1
ATOM 1419 N N . LYS A 1 180 ? 13.197 8.438 -15.677 1.00 91.44 180 LYS A N 1
ATOM 1420 C CA . LYS A 1 180 ? 13.633 9.046 -14.406 1.00 91.44 180 LYS A CA 1
ATOM 1421 C C . LYS A 1 180 ? 12.640 10.094 -13.902 1.00 91.44 180 LYS A C 1
ATOM 1423 O O . LYS A 1 180 ? 12.354 10.144 -12.709 1.00 91.44 180 LYS A O 1
ATOM 1428 N N . VAL A 1 181 ? 12.072 10.896 -14.804 1.00 93.12 181 VAL A N 1
ATOM 1429 C CA . VAL A 1 181 ? 11.028 11.873 -14.456 1.00 93.12 181 VAL A CA 1
ATOM 1430 C C . VAL A 1 181 ? 9.744 11.171 -14.003 1.00 93.12 181 VAL A C 1
ATOM 1432 O O . VAL A 1 181 ? 9.203 11.527 -12.957 1.00 93.12 181 VAL A O 1
ATOM 1435 N N . CYS A 1 182 ? 9.277 10.152 -14.735 1.00 92.25 182 CYS A N 1
ATOM 1436 C CA . CYS A 1 182 ? 8.097 9.365 -14.355 1.00 92.25 182 CYS A CA 1
ATOM 1437 C C . CYS A 1 182 ? 8.284 8.665 -13.004 1.00 92.25 182 CYS A C 1
ATOM 1439 O O . CYS A 1 182 ? 7.359 8.642 -12.196 1.00 92.25 182 CYS A O 1
ATOM 1441 N N . PHE A 1 183 ? 9.485 8.147 -12.748 1.00 92.56 183 PHE A N 1
ATOM 1442 C CA . PHE A 1 183 ? 9.874 7.525 -11.489 1.00 92.56 183 PHE A CA 1
ATOM 1443 C C . PHE A 1 183 ? 9.765 8.500 -10.312 1.00 92.56 183 PHE A C 1
ATOM 1445 O O . PHE A 1 183 ? 9.063 8.217 -9.345 1.00 92.56 183 PHE A O 1
ATOM 1452 N N . ILE A 1 184 ? 10.386 9.680 -10.414 1.00 92.31 184 ILE A N 1
ATOM 1453 C CA . ILE A 1 184 ? 10.337 10.695 -9.349 1.00 92.31 184 ILE A CA 1
ATOM 1454 C C . ILE A 1 184 ? 8.900 11.169 -9.107 1.00 92.31 184 ILE A C 1
ATOM 1456 O O . ILE A 1 184 ? 8.489 11.341 -7.960 1.00 92.31 184 ILE A O 1
ATOM 1460 N N . LEU A 1 185 ? 8.129 11.379 -10.177 1.00 93.44 185 LEU A N 1
ATOM 1461 C CA . LEU A 1 185 ? 6.747 11.841 -10.079 1.00 93.44 185 LEU A CA 1
ATOM 1462 C C . LEU A 1 185 ? 5.859 10.797 -9.390 1.00 93.44 185 LEU A C 1
ATOM 1464 O O . LEU A 1 185 ? 5.076 11.151 -8.506 1.00 93.44 185 LEU A O 1
ATOM 1468 N N . PHE A 1 186 ? 6.007 9.520 -9.746 1.00 92.56 186 PHE A N 1
ATOM 1469 C CA . PHE A 1 186 ? 5.299 8.428 -9.087 1.00 92.56 186 PHE A CA 1
ATOM 1470 C C . PHE A 1 186 ? 5.667 8.320 -7.605 1.00 92.56 186 PHE A C 1
ATOM 1472 O O . PHE A 1 186 ? 4.773 8.287 -6.760 1.00 92.56 186 PHE A O 1
ATOM 1479 N N . GLU A 1 187 ? 6.962 8.327 -7.282 1.00 90.62 187 GLU A N 1
ATOM 1480 C CA . GLU A 1 187 ? 7.441 8.161 -5.907 1.00 90.62 187 GLU A CA 1
ATOM 1481 C C . GLU A 1 187 ? 6.982 9.313 -5.006 1.00 90.62 187 GLU A C 1
ATOM 1483 O O . GLU A 1 18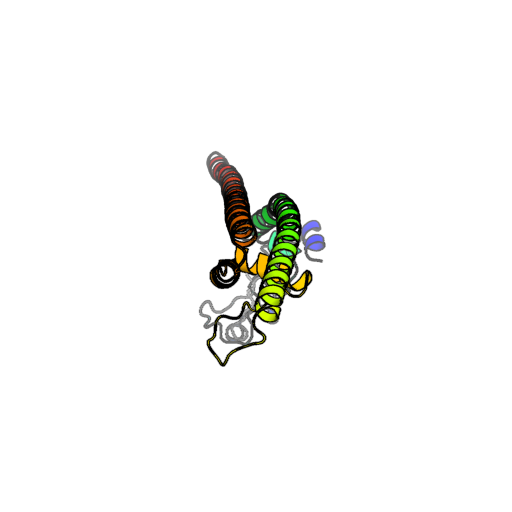7 ? 6.504 9.104 -3.889 1.00 90.62 187 GLU A O 1
ATOM 1488 N N . MET A 1 188 ? 7.028 10.542 -5.524 1.00 92.19 188 MET A N 1
ATOM 1489 C CA . MET A 1 188 ? 6.486 11.713 -4.839 1.00 92.19 188 MET A CA 1
ATOM 1490 C C . MET A 1 188 ? 4.968 11.601 -4.647 1.00 92.19 188 MET A C 1
ATOM 1492 O O . MET A 1 188 ? 4.462 11.862 -3.554 1.00 92.19 188 MET A O 1
ATOM 1496 N N . GLY A 1 189 ? 4.234 11.191 -5.685 1.00 90.56 189 GLY A N 1
ATOM 1497 C CA . GLY A 1 189 ? 2.780 11.037 -5.637 1.00 90.56 189 GLY A CA 1
ATOM 1498 C C . GLY A 1 189 ? 2.324 9.987 -4.623 1.00 90.56 189 GLY A C 1
ATOM 1499 O O . GLY A 1 189 ? 1.412 10.246 -3.834 1.00 90.56 189 GLY A O 1
ATOM 1500 N N . VAL A 1 190 ? 2.980 8.824 -4.598 1.00 90.88 190 VAL A N 1
ATOM 1501 C CA . VAL A 1 190 ? 2.688 7.748 -3.641 1.00 90.88 190 VAL A CA 1
ATOM 1502 C C . VAL A 1 190 ? 3.079 8.150 -2.224 1.00 90.88 190 VAL A C 1
ATOM 1504 O O . VAL A 1 190 ? 2.278 7.951 -1.313 1.00 90.88 190 VAL A O 1
ATOM 1507 N N . SER A 1 191 ? 4.239 8.784 -2.032 1.00 89.06 191 SER A N 1
ATOM 1508 C CA . SER A 1 191 ? 4.668 9.271 -0.716 1.00 89.06 191 SER A CA 1
ATOM 1509 C C . SER A 1 191 ? 3.648 10.246 -0.122 1.00 89.06 191 SER A C 1
ATOM 1511 O O . SER A 1 191 ? 3.213 10.079 1.016 1.00 89.06 191 SER A O 1
ATOM 1513 N N . ILE A 1 192 ? 3.185 11.227 -0.907 1.00 90.38 192 ILE A N 1
ATOM 1514 C CA . ILE A 1 192 ? 2.153 12.181 -0.468 1.00 90.38 192 ILE A CA 1
ATOM 1515 C C . ILE A 1 192 ? 0.852 11.451 -0.114 1.00 90.38 192 ILE A C 1
ATOM 1517 O O . ILE A 1 192 ? 0.225 11.764 0.897 1.00 90.38 192 ILE A O 1
ATOM 1521 N N . LEU A 1 193 ? 0.446 10.458 -0.909 1.00 87.06 193 LEU A N 1
ATOM 1522 C CA . LEU A 1 193 ? -0.760 9.674 -0.642 1.00 87.06 193 LEU A CA 1
ATOM 1523 C C . LEU A 1 193 ? -0.638 8.862 0.657 1.00 87.06 193 LEU A C 1
ATOM 1525 O O . LEU A 1 193 ? -1.581 8.843 1.449 1.00 87.06 193 LEU A O 1
ATOM 1529 N N . GLN A 1 194 ? 0.516 8.243 0.907 1.00 84.50 194 GLN A N 1
ATOM 1530 C CA . GLN A 1 194 ? 0.793 7.491 2.133 1.00 84.50 194 GLN A CA 1
ATOM 1531 C C . GLN A 1 194 ? 0.808 8.402 3.371 1.00 84.50 194 GLN A C 1
ATOM 1533 O O . GLN A 1 194 ? 0.196 8.062 4.386 1.00 84.50 194 GLN A O 1
ATOM 1538 N N . PHE A 1 195 ? 1.414 9.593 3.286 1.00 85.00 195 PHE A N 1
ATOM 1539 C CA . PHE A 1 195 ? 1.352 10.585 4.365 1.00 85.00 195 PHE A CA 1
ATOM 1540 C C . PHE A 1 195 ? -0.079 11.079 4.608 1.00 85.00 195 PHE A C 1
ATOM 1542 O O . PHE A 1 195 ? -0.511 11.154 5.757 1.00 85.00 195 PHE A O 1
ATOM 1549 N N . ASN A 1 196 ? -0.844 11.354 3.548 1.00 82.62 196 ASN A N 1
ATOM 1550 C CA . ASN A 1 196 ? -2.236 11.793 3.660 1.00 82.62 196 ASN A CA 1
ATOM 1551 C C . ASN A 1 196 ? -3.128 10.728 4.317 1.00 82.62 196 ASN A C 1
ATOM 1553 O O . ASN A 1 196 ? -3.989 11.066 5.131 1.00 82.62 196 ASN A O 1
ATOM 1557 N N . LEU A 1 197 ? -2.891 9.448 4.015 1.00 81.25 197 LEU A N 1
ATOM 1558 C CA . LEU A 1 197 ? -3.557 8.323 4.670 1.00 81.25 197 LEU A CA 1
ATOM 1559 C C . LEU A 1 197 ? -3.213 8.257 6.168 1.00 81.25 197 LEU A C 1
ATOM 1561 O O . LEU A 1 197 ? -4.107 8.105 7.003 1.00 81.25 197 LEU A O 1
ATOM 1565 N N . LEU A 1 198 ? -1.927 8.379 6.511 1.00 81.06 198 LEU A N 1
ATOM 1566 C CA . LEU A 1 198 ? -1.448 8.295 7.892 1.00 81.06 198 LEU A CA 1
ATOM 1567 C C . LEU A 1 198 ? -1.981 9.451 8.747 1.00 81.06 198 LEU A C 1
ATOM 1569 O O . LEU A 1 198 ? -2.444 9.226 9.865 1.00 81.06 198 LEU A O 1
ATOM 1573 N N . ILE A 1 199 ? -1.980 10.675 8.208 1.00 81.44 199 ILE A N 1
ATOM 1574 C CA . ILE A 1 199 ? -2.523 11.857 8.890 1.00 81.44 199 ILE A CA 1
ATOM 1575 C C . ILE A 1 199 ? -4.025 11.687 9.124 1.00 81.44 199 ILE A C 1
ATOM 1577 O O . ILE A 1 199 ? -4.479 11.870 10.248 1.00 81.44 199 ILE A O 1
ATOM 1581 N N . ALA A 1 200 ? -4.794 11.268 8.113 1.00 75.12 200 ALA A N 1
ATOM 1582 C CA . ALA A 1 200 ? -6.236 11.062 8.262 1.00 75.12 200 ALA A CA 1
ATOM 1583 C C . ALA A 1 200 ? -6.568 10.042 9.370 1.00 75.12 200 ALA A C 1
ATOM 1585 O O . ALA A 1 200 ? -7.442 10.286 10.205 1.00 75.12 200 ALA A O 1
ATOM 1586 N N . MET A 1 201 ? -5.819 8.936 9.427 1.00 75.62 201 MET A N 1
ATOM 1587 C CA . MET A 1 201 ? -5.964 7.907 10.459 1.00 75.62 201 MET A CA 1
ATOM 1588 C C . MET A 1 201 ? -5.630 8.436 11.866 1.00 75.62 201 MET A C 1
ATOM 1590 O O . MET A 1 201 ? -6.388 8.216 12.815 1.00 75.62 201 MET A O 1
ATOM 1594 N N . MET A 1 202 ? -4.521 9.164 12.015 1.00 75.62 202 MET A N 1
ATOM 1595 C CA . MET A 1 202 ? -4.086 9.720 13.303 1.00 75.62 202 MET A CA 1
ATOM 1596 C C . MET A 1 202 ? -4.981 10.872 13.790 1.00 75.62 202 MET A C 1
ATOM 1598 O O . MET A 1 202 ? -5.250 10.985 14.983 1.00 75.62 202 MET A O 1
ATOM 1602 N N . THR A 1 203 ? -5.494 11.717 12.891 1.00 75.50 203 THR A N 1
ATOM 1603 C CA . THR A 1 203 ? -6.386 12.830 13.257 1.00 75.50 203 THR A CA 1
ATOM 1604 C C . THR A 1 203 ? -7.750 12.329 13.721 1.00 75.50 203 THR A C 1
ATOM 1606 O O . THR A 1 203 ? -8.275 12.814 14.720 1.00 75.50 203 THR A O 1
ATOM 1609 N N . ARG A 1 204 ? -8.324 11.326 13.050 1.00 71.50 204 ARG A N 1
ATOM 1610 C CA . ARG A 1 204 ? -9.639 10.795 13.425 1.00 71.50 204 ARG A CA 1
ATOM 1611 C C . ARG A 1 204 ? -9.607 10.011 14.739 1.00 71.50 204 ARG A C 1
ATOM 1613 O O . ARG A 1 204 ? -10.480 10.209 15.579 1.00 71.50 204 ARG A O 1
ATOM 1620 N N . THR A 1 205 ? -8.580 9.180 14.944 1.00 67.94 205 THR A N 1
ATOM 1621 C CA . THR A 1 205 ? -8.353 8.513 16.241 1.00 67.94 205 THR A CA 1
ATOM 1622 C C . THR A 1 205 ? -8.172 9.523 17.369 1.00 67.94 205 THR A C 1
ATOM 1624 O O . THR A 1 205 ? -8.728 9.338 18.449 1.00 67.94 205 THR A O 1
ATOM 1627 N N . TYR A 1 206 ? -7.448 10.619 17.119 1.00 68.88 206 TYR A N 1
ATOM 1628 C CA . TYR A 1 206 ? -7.316 11.707 18.083 1.00 68.88 206 TYR A CA 1
ATOM 1629 C C . TYR A 1 206 ? -8.671 12.343 18.424 1.00 68.88 206 TYR A C 1
ATOM 1631 O O . TYR A 1 206 ? -8.966 12.527 19.602 1.00 68.88 206 TYR A O 1
ATOM 1639 N N . GLU A 1 207 ? -9.515 12.626 17.429 1.00 73.44 207 GLU A N 1
ATOM 1640 C CA . GLU A 1 207 ? -10.845 13.213 17.632 1.00 73.44 207 GLU A CA 1
ATOM 1641 C C . GLU A 1 207 ? -11.768 12.285 18.454 1.00 73.44 207 GLU A C 1
ATOM 1643 O O . GLU A 1 207 ? -12.412 12.735 19.404 1.00 73.44 207 GLU A O 1
ATOM 1648 N N . GLU A 1 208 ? -11.790 10.977 18.162 1.00 68.81 208 GLU A N 1
ATOM 1649 C CA . GLU A 1 208 ? -12.574 9.982 18.919 1.00 68.81 208 GLU A CA 1
ATOM 1650 C C . GLU A 1 208 ? -12.069 9.807 20.364 1.00 68.81 208 GLU A C 1
ATOM 1652 O O . GLU A 1 208 ? -12.868 9.781 21.310 1.00 68.81 208 GLU A O 1
ATOM 1657 N N . ILE A 1 209 ? -10.748 9.752 20.571 1.00 63.69 209 ILE A N 1
ATOM 1658 C CA . ILE A 1 209 ? -10.138 9.694 21.913 1.00 63.69 209 ILE A CA 1
ATOM 1659 C C . ILE A 1 209 ? -10.407 10.995 22.685 1.00 63.69 209 ILE A C 1
ATOM 1661 O O . ILE A 1 209 ? -10.671 10.985 23.890 1.00 63.69 209 ILE A O 1
ATOM 1665 N N . PHE A 1 210 ? -10.384 12.139 22.003 1.00 63.28 210 PHE A N 1
ATOM 1666 C CA . PHE A 1 210 ? -10.669 13.435 22.606 1.00 63.28 210 PHE A CA 1
ATOM 1667 C C . PHE A 1 210 ? -12.131 13.557 23.054 1.00 63.28 210 PHE A C 1
ATOM 1669 O O . PHE A 1 210 ? -12.402 14.104 24.128 1.00 63.28 210 PHE A O 1
ATOM 1676 N N . GLN A 1 211 ? -13.079 13.021 22.282 1.00 63.28 211 GLN A N 1
ATOM 1677 C CA . GLN A 1 211 ? -14.491 12.998 22.671 1.00 63.28 211 GLN A CA 1
ATOM 1678 C C . GLN A 1 211 ? -14.752 12.042 23.845 1.00 63.28 211 GLN A C 1
ATOM 1680 O O . GLN A 1 211 ? -15.416 12.435 24.805 1.00 63.28 211 GLN A O 1
ATOM 1685 N N . THR A 1 212 ? -14.156 10.847 23.847 1.00 60.69 212 THR A N 1
ATOM 1686 C CA . THR A 1 212 ? -14.274 9.889 24.969 1.00 60.69 212 THR A CA 1
ATOM 1687 C C . THR A 1 212 ? -13.574 10.371 26.251 1.00 60.69 212 THR A C 1
ATOM 1689 O O . THR A 1 212 ? -14.092 10.171 27.349 1.00 60.69 212 THR A O 1
ATOM 1692 N N . SER A 1 213 ? -12.468 11.118 26.150 1.00 55.12 213 SER A N 1
ATOM 1693 C CA . SER A 1 213 ? -11.818 11.797 27.292 1.00 55.12 213 SER A CA 1
ATOM 1694 C C . SER A 1 213 ? -12.748 12.787 28.014 1.00 55.12 213 SER A C 1
ATOM 1696 O O . SER A 1 213 ? -12.682 12.957 29.238 1.00 55.12 213 SER A O 1
ATOM 1698 N N . LYS A 1 214 ? -13.673 13.421 27.282 1.00 54.31 214 LYS A N 1
ATOM 1699 C CA . LYS A 1 214 ? -14.674 14.323 27.871 1.00 54.31 214 LYS A CA 1
ATOM 1700 C C . LYS A 1 214 ? -15.800 13.572 28.585 1.00 54.31 214 LYS A C 1
ATOM 1702 O O . LYS A 1 214 ? -16.352 14.116 29.543 1.00 54.31 214 LYS A O 1
ATOM 1707 N N . GLU A 1 215 ? -16.113 12.338 28.190 1.00 54.16 215 GLU A N 1
ATOM 1708 C CA . GLU A 1 215 ? -17.132 11.524 28.868 1.00 54.16 215 GLU A CA 1
ATOM 1709 C C . GLU A 1 215 ? -16.716 11.148 30.294 1.00 54.16 215 GLU A C 1
ATOM 1711 O O . GLU A 1 215 ? -17.538 11.240 31.204 1.00 54.16 215 GLU A O 1
ATOM 1716 N N . TRP A 1 216 ? -15.434 10.842 30.525 1.00 48.34 216 TRP A N 1
ATOM 1717 C CA . TRP A 1 216 ? -14.899 10.613 31.875 1.00 48.34 216 TRP A CA 1
ATOM 1718 C C . TRP A 1 216 ? -15.098 11.829 32.790 1.00 48.34 216 TRP A C 1
ATOM 1720 O O . TRP A 1 216 ? -15.564 11.691 33.918 1.00 48.34 216 TRP A O 1
ATOM 1730 N N . LYS A 1 217 ? -14.828 13.048 32.300 1.00 51.53 217 LYS A N 1
ATOM 1731 C CA . LYS A 1 217 ? -15.055 14.278 33.085 1.00 51.53 217 LYS A CA 1
ATOM 1732 C C . LYS A 1 217 ? -16.532 14.501 33.405 1.00 51.53 217 LYS A C 1
ATOM 1734 O O . LYS A 1 217 ? -16.854 15.010 34.472 1.00 51.53 217 LYS A O 1
ATOM 1739 N N . ARG A 1 218 ? -17.426 14.108 32.499 1.00 51.44 218 ARG A N 1
ATOM 1740 C CA . ARG A 1 218 ? -18.874 14.185 32.709 1.00 51.44 218 ARG A CA 1
ATOM 1741 C C . ARG A 1 218 ? -19.362 13.153 33.736 1.00 51.44 218 ARG A C 1
ATOM 1743 O O . ARG A 1 218 ? -20.266 13.473 34.495 1.00 51.44 218 ARG A O 1
ATOM 1750 N N . GLN A 1 219 ? -18.735 11.976 33.802 1.00 46.28 219 GLN A N 1
ATOM 1751 C CA . GLN A 1 219 ? -18.999 10.955 34.827 1.00 46.28 219 GLN A CA 1
ATOM 1752 C C . GLN A 1 219 ? -18.505 11.350 36.229 1.00 46.28 219 GLN A C 1
ATOM 1754 O O . GLN A 1 219 ? -19.049 10.855 37.202 1.00 46.28 219 GLN A O 1
ATOM 1759 N N . TRP A 1 220 ? -17.512 12.238 36.341 1.00 52.81 220 TRP A N 1
ATOM 1760 C CA . TRP A 1 220 ? -17.048 12.789 37.628 1.00 52.81 220 TRP A CA 1
ATOM 1761 C C . TRP A 1 220 ? -17.809 14.034 38.095 1.00 52.81 220 TRP A C 1
ATOM 1763 O O . TRP A 1 220 ? -17.668 14.443 39.244 1.00 52.81 220 TRP A O 1
ATOM 1773 N N . ALA A 1 221 ? -18.560 14.676 37.198 1.00 48.03 221 ALA A N 1
ATOM 1774 C CA . ALA A 1 221 ? -19.375 15.848 37.514 1.00 48.03 221 ALA A CA 1
ATOM 1775 C C . ALA A 1 221 ? -20.805 15.488 37.970 1.00 48.03 221 ALA A C 1
ATOM 1777 O O . ALA A 1 221 ? -21.546 16.386 38.370 1.00 48.03 221 ALA A O 1
ATOM 1778 N N . GLN A 1 222 ? -21.191 14.209 37.879 1.00 38.72 222 GLN A N 1
ATOM 1779 C CA . GLN A 1 222 ? -22.409 13.633 38.466 1.00 38.72 222 GLN A CA 1
ATOM 1780 C C . GLN A 1 222 ? -22.069 12.922 39.772 1.00 38.72 222 GLN A C 1
ATOM 1782 O O . GLN A 1 222 ? -22.925 12.979 40.679 1.00 38.72 222 GLN A O 1
#

Nearest PDB structures (foldseek):
  8uxm-assembly1_B  TM=4.743E-01  e=9.888E+00  Homo sapiens
  7p3r-assembly1_C  TM=2.207E-01  e=6.404E+00  Vibrio cholerae O1 biovar El Tor str. N16961

Mean predicted aligned error: 15.46 Å